Protein AF-A0A4Z2FSC7-F1 (afdb_monomer_lite)

Radius of gyration: 28.94 Å; chains: 1; bounding box: 63×54×80 Å

Structure (mmCIF, N/CA/C/O backbone):
data_AF-A0A4Z2FSC7-F1
#
_entry.id   AF-A0A4Z2FSC7-F1
#
loop_
_atom_site.group_PDB
_atom_site.id
_atom_site.type_symbol
_atom_site.label_atom_id
_atom_site.label_alt_id
_atom_site.label_comp_id
_atom_site.label_asym_id
_atom_site.label_entity_id
_atom_site.label_seq_id
_atom_site.pdbx_PDB_ins_code
_atom_site.Cartn_x
_atom_site.Cartn_y
_atom_site.Cartn_z
_atom_site.occupancy
_atom_site.B_iso_or_equiv
_atom_site.auth_seq_id
_atom_site.auth_comp_id
_atom_site.auth_asym_id
_atom_site.auth_atom_id
_atom_site.pdbx_PDB_model_num
ATOM 1 N N . MET A 1 1 ? 12.973 1.150 1.886 1.00 77.50 1 MET A N 1
ATOM 2 C CA . MET A 1 1 ? 12.580 0.191 0.828 1.00 77.50 1 MET A CA 1
ATOM 3 C C . MET A 1 1 ? 11.652 0.804 -0.205 1.00 77.50 1 MET A C 1
ATOM 5 O O . MET A 1 1 ? 12.027 0.815 -1.367 1.00 77.50 1 MET A O 1
ATOM 9 N N . LEU A 1 2 ? 10.512 1.382 0.189 1.00 79.06 2 LEU A N 1
ATOM 10 C CA . LEU A 1 2 ? 9.518 1.923 -0.751 1.00 79.06 2 LEU A CA 1
ATOM 11 C C . LEU A 1 2 ? 10.087 2.933 -1.771 1.00 79.06 2 LEU A C 1
ATOM 13 O O . LEU A 1 2 ? 9.918 2.741 -2.970 1.00 79.06 2 LEU A O 1
ATOM 17 N N . LEU A 1 3 ? 10.849 3.940 -1.325 1.00 82.44 3 LEU A N 1
ATOM 18 C CA . LEU A 1 3 ? 11.487 4.915 -2.229 1.00 82.44 3 LEU A CA 1
ATOM 19 C C . LEU A 1 3 ? 12.451 4.259 -3.229 1.00 82.44 3 LEU A C 1
ATOM 21 O O . LEU A 1 3 ? 12.438 4.581 -4.415 1.00 82.44 3 LEU A O 1
ATOM 25 N N . LEU A 1 4 ? 13.256 3.302 -2.758 1.00 85.25 4 LEU A N 1
ATOM 26 C CA . LEU A 1 4 ? 14.176 2.545 -3.605 1.00 85.25 4 LEU A CA 1
ATOM 27 C C . LEU A 1 4 ? 13.405 1.698 -4.628 1.00 85.25 4 LEU A C 1
ATOM 29 O O . LEU A 1 4 ? 13.819 1.603 -5.778 1.00 85.25 4 LEU A O 1
ATOM 33 N N . MET A 1 5 ? 12.273 1.107 -4.239 1.00 84.19 5 MET A N 1
ATOM 34 C CA . MET A 1 5 ? 11.412 0.337 -5.138 1.00 84.19 5 MET A CA 1
ATOM 35 C C . MET A 1 5 ? 10.783 1.202 -6.220 1.00 84.19 5 MET A C 1
ATOM 37 O O . MET A 1 5 ? 10.912 0.868 -7.393 1.00 84.19 5 MET A O 1
ATOM 41 N N . VAL A 1 6 ? 10.156 2.319 -5.847 1.00 86.81 6 VAL A N 1
ATOM 42 C CA . VAL A 1 6 ? 9.554 3.255 -6.807 1.00 86.81 6 VAL A CA 1
ATOM 43 C C . VAL A 1 6 ? 10.618 3.779 -7.771 1.00 86.81 6 VAL A C 1
ATOM 45 O O . VAL A 1 6 ? 10.423 3.727 -8.983 1.00 86.81 6 VAL A O 1
ATOM 48 N N . GLY A 1 7 ? 11.785 4.178 -7.252 1.00 89.00 7 GLY A N 1
ATOM 49 C CA . GLY A 1 7 ? 12.918 4.592 -8.078 1.00 89.00 7 GLY A CA 1
ATOM 50 C C . GLY A 1 7 ? 13.344 3.509 -9.073 1.00 89.00 7 GLY A C 1
ATOM 51 O O . GLY A 1 7 ? 13.492 3.788 -10.257 1.00 89.00 7 GLY A O 1
ATOM 52 N N . ASN A 1 8 ? 13.464 2.255 -8.636 1.00 87.50 8 ASN A N 1
ATOM 53 C CA . ASN A 1 8 ? 13.803 1.139 -9.523 1.00 87.50 8 ASN A CA 1
ATOM 54 C C . ASN A 1 8 ? 12.747 0.880 -10.607 1.00 87.50 8 ASN A C 1
ATOM 56 O O . ASN A 1 8 ? 13.111 0.654 -11.758 1.00 87.50 8 ASN A O 1
ATOM 60 N N . LEU A 1 9 ? 11.454 0.939 -10.271 1.00 88.62 9 LEU A N 1
ATOM 61 C CA . LEU A 1 9 ? 10.365 0.726 -11.235 1.00 88.62 9 LEU A CA 1
ATOM 62 C C . LEU A 1 9 ? 10.337 1.801 -12.336 1.00 88.62 9 LEU A C 1
ATOM 64 O O . LEU A 1 9 ? 9.862 1.528 -13.437 1.00 88.62 9 LEU A O 1
ATOM 68 N N . ILE A 1 10 ? 10.871 2.995 -12.063 1.00 91.00 10 ILE A N 1
ATOM 69 C CA . ILE A 1 10 ? 10.997 4.084 -13.041 1.00 91.00 10 ILE A CA 1
ATOM 70 C C . ILE A 1 10 ? 12.310 3.966 -13.830 1.00 91.00 10 ILE A C 1
ATOM 72 O O . ILE A 1 10 ? 12.298 4.028 -15.058 1.00 91.00 10 ILE A O 1
ATOM 76 N N . ILE A 1 11 ? 13.437 3.782 -13.139 1.00 89.75 11 ILE A N 1
ATOM 77 C CA . ILE A 1 11 ? 14.786 3.871 -13.718 1.00 89.75 11 ILE A CA 1
ATOM 78 C C . ILE A 1 11 ? 15.162 2.631 -14.541 1.00 89.75 11 ILE A C 1
ATOM 80 O O . ILE A 1 11 ? 15.804 2.775 -15.580 1.00 89.75 11 ILE A O 1
ATOM 84 N N . ILE A 1 12 ? 14.758 1.424 -14.125 1.00 87.69 12 ILE A N 1
ATOM 85 C CA . ILE A 1 12 ? 15.151 0.175 -14.802 1.00 87.69 12 ILE A CA 1
ATOM 86 C C . ILE A 1 12 ? 14.654 0.126 -16.259 1.00 87.69 12 ILE A C 1
ATOM 88 O O . ILE A 1 12 ? 15.495 -0.078 -17.136 1.00 87.69 12 ILE A O 1
ATOM 92 N N . PRO A 1 13 ? 13.355 0.348 -16.567 1.00 89.31 13 PRO A N 1
ATOM 93 C CA . PRO A 1 13 ? 12.882 0.358 -17.951 1.00 89.31 13 PRO A CA 1
ATOM 94 C C . PRO A 1 13 ? 13.629 1.373 -18.815 1.00 89.31 13 PRO A C 1
ATOM 96 O O . PRO A 1 13 ? 14.105 1.013 -19.884 1.00 89.31 13 PRO A O 1
ATOM 99 N N . VAL A 1 14 ? 13.817 2.599 -18.310 1.00 89.88 14 VAL A N 1
ATOM 100 C CA . VAL A 1 14 ? 14.517 3.679 -19.026 1.00 89.88 14 VAL A CA 1
ATOM 101 C C . VAL A 1 14 ? 15.953 3.300 -19.342 1.00 89.88 14 VAL A C 1
ATOM 103 O O . VAL A 1 14 ? 16.410 3.514 -20.462 1.00 89.88 14 VAL A O 1
ATOM 106 N N . GLY A 1 15 ? 16.676 2.743 -18.371 1.00 85.12 15 GLY A N 1
ATOM 107 C CA . GLY A 1 15 ? 18.062 2.358 -18.594 1.00 85.12 15 GLY A CA 1
ATOM 108 C C . GLY A 1 15 ? 18.193 1.240 -19.619 1.00 85.12 15 GLY A C 1
ATOM 109 O O . GLY A 1 15 ? 19.020 1.345 -20.517 1.00 85.12 15 GLY A O 1
ATOM 110 N N . ILE A 1 16 ? 17.321 0.229 -19.563 1.00 82.88 16 ILE A N 1
ATOM 111 C CA . ILE A 1 16 ? 17.319 -0.871 -20.540 1.00 82.88 16 ILE A CA 1
ATOM 112 C C . ILE A 1 16 ? 17.023 -0.358 -21.960 1.00 82.88 16 ILE A C 1
ATOM 114 O O . ILE A 1 16 ? 17.597 -0.871 -22.929 1.00 82.88 16 ILE A O 1
ATOM 118 N N . THR A 1 17 ? 16.129 0.629 -22.097 1.00 83.44 17 THR A N 1
ATOM 119 C CA . THR A 1 17 ? 15.635 1.110 -23.397 1.00 83.44 17 THR A CA 1
ATOM 120 C C . THR A 1 17 ? 16.392 2.290 -23.980 1.00 83.44 17 THR A C 1
ATOM 122 O O . THR A 1 17 ? 16.364 2.455 -25.189 1.00 83.44 17 THR A O 1
ATOM 125 N N . PHE A 1 18 ? 17.020 3.150 -23.183 1.00 84.00 18 PHE A N 1
ATOM 126 C CA . PHE A 1 18 ? 17.624 4.389 -23.692 1.00 84.00 18 PHE A CA 1
ATOM 127 C C . PHE A 1 18 ? 19.119 4.505 -23.404 1.00 84.00 18 PHE A C 1
ATOM 129 O O . PHE A 1 18 ? 19.802 5.253 -24.105 1.00 84.00 18 PHE A O 1
ATOM 136 N N . PHE A 1 19 ? 19.663 3.781 -22.421 1.00 81.50 19 PHE A N 1
ATOM 137 C CA . PHE A 1 19 ? 21.097 3.842 -22.146 1.00 81.50 19 PHE A CA 1
ATOM 138 C C . PHE A 1 19 ? 21.863 2.878 -23.053 1.00 81.50 19 PHE A C 1
ATOM 140 O O . PHE A 1 19 ? 21.618 1.675 -23.089 1.00 81.50 19 PHE A O 1
ATOM 147 N N . LYS A 1 20 ? 22.790 3.452 -23.829 1.00 67.38 20 LYS A N 1
ATOM 148 C CA . LYS A 1 20 ? 23.643 2.733 -24.783 1.00 67.38 20 LYS A CA 1
ATOM 149 C C . LYS A 1 20 ? 24.760 1.961 -24.074 1.00 67.38 20 LYS A C 1
ATOM 151 O O . LYS A 1 20 ? 25.024 0.820 -24.436 1.00 67.38 20 LYS A O 1
ATOM 156 N N . ASP A 1 21 ? 25.352 2.575 -23.047 1.00 65.50 21 ASP A N 1
ATOM 157 C CA . ASP A 1 21 ? 26.445 2.010 -22.257 1.00 65.50 21 ASP A CA 1
ATOM 158 C C . ASP A 1 21 ? 25.974 1.706 -20.831 1.00 65.50 21 ASP A C 1
ATOM 160 O O . ASP A 1 21 ? 26.088 2.510 -19.901 1.00 65.50 21 ASP A O 1
ATOM 164 N N . GLU A 1 22 ? 25.464 0.493 -20.645 1.00 65.62 22 GLU A N 1
ATOM 165 C CA . GLU A 1 22 ? 25.068 -0.031 -19.331 1.00 65.62 22 GLU A CA 1
ATOM 166 C C . GLU A 1 22 ? 26.286 -0.279 -18.415 1.00 65.62 22 GLU A C 1
ATOM 168 O O . GLU A 1 22 ? 26.148 -0.545 -17.227 1.00 65.62 22 GLU A O 1
ATOM 173 N N . HIS A 1 23 ? 27.510 -0.138 -18.927 1.00 69.88 23 HIS A N 1
ATOM 174 C CA . HIS A 1 23 ? 28.738 -0.293 -18.144 1.00 69.88 23 HIS A CA 1
ATOM 175 C C . HIS A 1 23 ? 29.232 1.004 -17.489 1.00 69.88 23 HIS A C 1
ATOM 177 O O . HIS A 1 23 ? 30.339 1.045 -16.951 1.00 69.88 23 HIS A O 1
ATOM 183 N N . THR A 1 24 ? 28.439 2.077 -17.516 1.00 80.19 24 THR A N 1
ATOM 184 C CA . THR A 1 24 ? 28.818 3.315 -16.827 1.00 80.19 24 THR A CA 1
ATOM 185 C C . THR A 1 24 ? 28.908 3.090 -15.307 1.00 80.19 24 THR A C 1
ATOM 187 O O . THR A 1 24 ? 28.018 2.465 -14.719 1.00 80.19 24 THR A O 1
ATOM 190 N N . PRO A 1 25 ? 29.951 3.607 -14.621 1.00 82.00 25 PRO A N 1
ATOM 191 C CA . PRO A 1 25 ? 30.119 3.396 -13.182 1.00 82.00 25 PRO A CA 1
ATOM 192 C C . PRO A 1 25 ? 28.893 3.784 -12.330 1.00 82.00 25 PRO A C 1
ATOM 194 O O . PRO A 1 25 ? 28.540 3.006 -11.445 1.00 82.00 25 PRO A O 1
ATOM 197 N N . PRO A 1 26 ? 28.180 4.904 -12.592 1.00 85.75 26 PRO A N 1
ATOM 198 C CA . PRO A 1 26 ? 26.976 5.254 -11.834 1.00 85.75 26 PRO A CA 1
ATOM 199 C C . PRO A 1 26 ? 25.840 4.234 -11.980 1.00 85.75 26 PRO A C 1
ATOM 201 O O . PRO A 1 26 ? 25.170 3.921 -10.998 1.00 85.75 26 PRO A O 1
ATOM 204 N N . TRP A 1 27 ? 25.642 3.686 -13.183 1.00 84.31 27 TRP A N 1
ATOM 205 C CA . TRP A 1 27 ? 24.614 2.678 -13.446 1.00 84.31 27 TRP A CA 1
ATOM 206 C C . TRP A 1 27 ? 24.915 1.364 -12.728 1.00 84.31 27 TRP A C 1
ATOM 208 O O . TRP A 1 27 ? 24.028 0.757 -12.124 1.00 84.31 27 TRP A O 1
ATOM 218 N N . ILE A 1 28 ? 26.184 0.949 -12.739 1.00 82.94 28 ILE A N 1
ATOM 219 C CA . ILE A 1 28 ? 26.617 -0.258 -12.035 1.00 82.94 28 ILE A CA 1
ATOM 220 C C . ILE A 1 28 ? 26.432 -0.094 -10.528 1.00 82.94 28 ILE A C 1
ATOM 222 O O . ILE A 1 28 ? 25.842 -0.962 -9.887 1.00 82.94 28 ILE A O 1
ATOM 226 N N . VAL A 1 29 ? 26.891 1.026 -9.962 1.00 87.50 29 VAL A N 1
ATOM 227 C CA . VAL A 1 29 ? 26.736 1.307 -8.529 1.00 87.50 29 VAL A CA 1
ATOM 228 C C . VAL A 1 29 ? 25.259 1.303 -8.140 1.00 87.50 29 VAL A C 1
ATOM 230 O O . VAL A 1 29 ? 24.898 0.661 -7.157 1.00 87.50 29 VAL A O 1
ATOM 233 N N . PHE A 1 30 ? 24.397 1.953 -8.927 1.00 87.94 30 PHE A N 1
ATOM 234 C CA . PHE A 1 30 ? 22.957 1.972 -8.681 1.00 87.94 30 PHE A CA 1
ATOM 235 C C . PHE A 1 30 ? 22.352 0.560 -8.637 1.00 87.94 30 PHE A C 1
ATOM 237 O O . PHE A 1 30 ? 21.679 0.221 -7.661 1.00 87.94 30 PHE A O 1
ATOM 244 N N . ASN A 1 31 ? 22.623 -0.281 -9.643 1.00 86.31 31 ASN A N 1
ATOM 245 C CA . ASN A 1 31 ? 22.078 -1.641 -9.696 1.00 86.31 31 ASN A CA 1
ATOM 246 C C . ASN A 1 31 ? 22.614 -2.525 -8.567 1.00 86.31 31 ASN A C 1
ATOM 248 O O . ASN A 1 31 ? 21.830 -3.198 -7.905 1.00 86.31 31 ASN A O 1
ATOM 252 N N . VAL A 1 32 ? 23.921 -2.484 -8.288 1.00 87.19 32 VAL A N 1
ATOM 253 C CA . VAL A 1 32 ? 24.537 -3.286 -7.218 1.00 87.19 32 VAL A CA 1
ATOM 254 C C . VAL A 1 32 ? 23.987 -2.892 -5.849 1.00 87.19 32 VAL A C 1
ATOM 256 O O . VAL A 1 32 ? 23.627 -3.766 -5.060 1.00 87.19 32 VAL A O 1
ATOM 259 N N . VAL A 1 33 ? 23.880 -1.590 -5.563 1.00 89.50 33 VAL A N 1
ATOM 260 C CA . VAL A 1 33 ? 23.300 -1.100 -4.305 1.00 89.50 33 VAL A CA 1
ATOM 261 C C . VAL A 1 33 ? 21.844 -1.543 -4.196 1.00 89.50 33 VAL A C 1
ATOM 263 O O . VAL A 1 33 ? 21.462 -2.143 -3.192 1.00 89.50 33 VAL A O 1
ATOM 266 N N . SER A 1 34 ? 21.048 -1.306 -5.240 1.00 89.69 34 SER A N 1
ATOM 267 C CA . SER A 1 34 ? 19.648 -1.719 -5.297 1.00 89.69 34 SER A CA 1
ATOM 268 C C . SER A 1 34 ? 19.484 -3.219 -5.028 1.00 89.69 34 SER A C 1
ATOM 270 O O . SER A 1 34 ? 18.758 -3.609 -4.114 1.00 89.69 34 SER A O 1
ATOM 272 N N . ASP A 1 35 ? 20.184 -4.065 -5.782 1.00 88.69 35 ASP A N 1
ATOM 273 C CA . ASP A 1 35 ? 20.066 -5.521 -5.693 1.00 88.69 35 ASP A CA 1
ATOM 274 C C . ASP A 1 35 ? 20.553 -6.051 -4.337 1.00 88.69 35 ASP A C 1
ATOM 276 O O . ASP A 1 35 ? 19.934 -6.955 -3.775 1.00 88.69 35 ASP A O 1
ATOM 280 N N . THR A 1 36 ? 21.577 -5.428 -3.743 1.00 89.44 36 THR A N 1
ATOM 281 C CA . THR A 1 36 ? 22.031 -5.747 -2.379 1.00 89.44 36 THR A CA 1
ATOM 282 C C . THR A 1 36 ? 20.933 -5.483 -1.348 1.00 89.44 36 THR A C 1
ATOM 284 O O . THR A 1 36 ? 20.664 -6.334 -0.499 1.00 89.44 36 THR A O 1
ATOM 287 N N . PHE A 1 37 ? 20.252 -4.337 -1.433 1.00 90.62 37 PHE A N 1
ATOM 288 C CA . PHE A 1 37 ? 19.133 -4.017 -0.545 1.00 90.62 37 PHE A CA 1
ATOM 289 C C . PHE A 1 37 ? 17.958 -4.991 -0.723 1.00 90.62 37 PHE A C 1
ATOM 291 O O . PHE A 1 37 ? 17.372 -5.412 0.273 1.00 90.62 37 PHE A O 1
ATOM 298 N N . PHE A 1 38 ? 17.645 -5.408 -1.954 1.00 88.88 38 PHE A N 1
ATOM 299 C CA . PHE A 1 38 ? 16.588 -6.397 -2.215 1.00 88.88 38 PHE A CA 1
ATOM 300 C C . PHE A 1 38 ? 16.941 -7.814 -1.768 1.00 88.88 38 PHE A C 1
ATOM 302 O O . PHE A 1 38 ? 16.047 -8.583 -1.401 1.00 88.88 38 PHE A O 1
ATOM 309 N N . LEU A 1 39 ? 18.220 -8.182 -1.813 1.00 90.00 39 LEU A N 1
ATOM 310 C CA . LEU A 1 39 ? 18.701 -9.453 -1.286 1.00 90.00 39 LEU A CA 1
ATOM 311 C C . LEU A 1 39 ? 18.679 -9.449 0.246 1.00 90.00 39 LEU A C 1
ATOM 313 O O . LEU A 1 39 ? 18.277 -10.433 0.860 1.00 90.00 39 LEU A O 1
ATOM 317 N N . MET A 1 40 ? 19.043 -8.326 0.869 1.00 90.19 40 MET A N 1
ATOM 318 C CA . MET A 1 40 ? 18.915 -8.151 2.313 1.00 90.19 40 MET A CA 1
ATOM 319 C C . MET A 1 40 ? 17.446 -8.223 2.750 1.00 90.19 40 MET A C 1
ATOM 321 O O . MET A 1 40 ? 17.139 -8.955 3.684 1.00 90.19 40 MET A O 1
ATOM 325 N N . ASP A 1 41 ? 16.536 -7.544 2.047 1.00 88.25 41 ASP A N 1
ATOM 326 C CA . ASP A 1 41 ? 15.089 -7.601 2.304 1.00 88.25 41 ASP A CA 1
ATOM 327 C C . ASP A 1 41 ? 14.537 -9.031 2.191 1.00 88.25 41 ASP A C 1
ATOM 329 O O . ASP A 1 41 ? 13.806 -9.488 3.065 1.00 88.25 41 ASP A O 1
ATOM 333 N N . LEU A 1 42 ? 14.974 -9.793 1.180 1.00 90.31 42 LEU A N 1
ATOM 334 C CA . LEU A 1 42 ? 14.635 -11.214 1.037 1.00 90.31 42 LEU A CA 1
ATOM 335 C C . LEU A 1 42 ? 15.037 -12.026 2.280 1.00 90.31 42 LEU A C 1
ATOM 337 O O . LEU A 1 42 ? 14.267 -12.866 2.741 1.00 90.31 42 LEU A O 1
ATOM 341 N N . VAL A 1 43 ? 16.230 -11.781 2.831 1.00 90.75 43 VAL A N 1
ATOM 342 C CA . VAL A 1 43 ? 16.704 -12.451 4.053 1.00 90.75 43 VAL A CA 1
ATOM 343 C C . VAL A 1 43 ? 15.911 -11.993 5.277 1.00 90.75 43 VAL A C 1
ATOM 345 O O . VAL A 1 43 ? 15.584 -12.817 6.133 1.00 90.75 43 VAL A O 1
ATOM 348 N N . LEU A 1 44 ? 15.579 -10.704 5.360 1.00 88.44 44 LEU A N 1
ATOM 349 C CA . LEU A 1 44 ? 14.768 -10.158 6.446 1.00 88.44 44 LEU A CA 1
ATOM 350 C C . LEU A 1 44 ? 13.348 -10.733 6.435 1.00 88.44 44 LEU A C 1
ATOM 352 O O . LEU A 1 44 ? 12.850 -11.063 7.504 1.00 88.44 44 LEU A O 1
ATOM 356 N N . ASN A 1 45 ? 12.754 -10.997 5.267 1.00 85.62 45 ASN A N 1
ATOM 357 C CA . ASN A 1 45 ? 11.426 -11.618 5.149 1.00 85.62 45 ASN A CA 1
ATOM 358 C C . ASN A 1 45 ? 11.334 -13.017 5.783 1.00 85.62 45 ASN A C 1
ATOM 360 O O . ASN A 1 45 ? 10.261 -13.421 6.215 1.00 85.62 45 ASN A O 1
ATOM 364 N N . PHE A 1 46 ? 12.450 -13.739 5.927 1.00 87.12 46 PHE A N 1
ATOM 365 C CA . PHE A 1 46 ? 12.492 -15.001 6.681 1.00 87.12 46 PHE A CA 1
ATOM 366 C C . PHE A 1 46 ? 12.484 -14.823 8.208 1.00 87.12 46 PHE A C 1
ATOM 368 O O . PHE A 1 46 ? 12.373 -15.809 8.939 1.00 87.12 46 PHE A O 1
ATOM 375 N N . ARG A 1 47 ? 12.671 -13.591 8.689 1.00 84.44 47 ARG A N 1
ATOM 376 C CA . ARG A 1 47 ? 12.660 -13.202 10.106 1.00 84.44 47 ARG A CA 1
ATOM 377 C C . ARG A 1 47 ? 11.497 -12.278 10.458 1.00 84.44 47 ARG A C 1
ATOM 379 O O . ARG A 1 47 ? 11.249 -12.065 11.640 1.00 84.44 47 ARG A O 1
ATOM 386 N N . THR A 1 48 ? 10.804 -11.735 9.464 1.00 82.94 48 THR A N 1
ATOM 387 C CA . THR A 1 48 ? 9.605 -10.929 9.668 1.00 82.94 48 THR A CA 1
ATOM 388 C C . THR A 1 48 ? 8.470 -11.824 10.156 1.00 82.94 48 THR A C 1
ATOM 390 O O . THR A 1 48 ? 8.142 -12.827 9.520 1.00 82.94 48 THR A O 1
ATOM 393 N N . GLY A 1 49 ? 7.894 -11.469 11.307 1.00 78.25 49 GLY A N 1
ATOM 394 C CA . GLY A 1 49 ? 6.762 -12.186 11.881 1.00 78.25 49 GLY A CA 1
ATOM 395 C C . GLY A 1 49 ? 5.586 -12.203 10.913 1.00 78.25 49 GLY A C 1
ATOM 396 O O . GLY A 1 49 ? 5.274 -11.196 10.276 1.00 78.25 49 GLY A O 1
ATOM 397 N N . ILE A 1 50 ? 4.941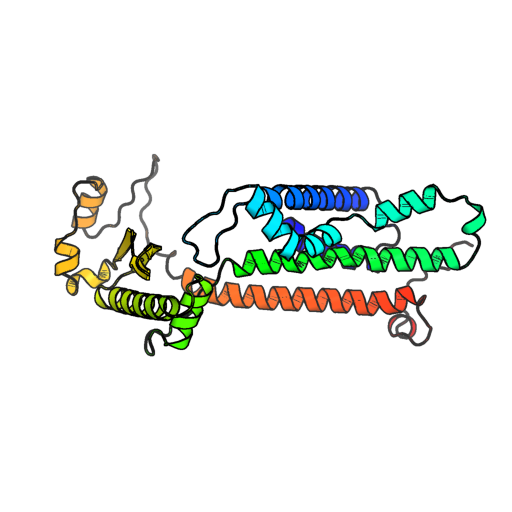 -13.360 10.792 1.00 76.56 50 ILE A N 1
ATOM 398 C CA . ILE A 1 50 ? 3.714 -13.463 10.012 1.00 76.56 50 ILE A CA 1
ATOM 399 C C . ILE A 1 50 ? 2.579 -13.053 10.923 1.00 76.56 50 ILE A C 1
ATOM 401 O O . ILE A 1 50 ? 2.292 -13.737 11.906 1.00 76.56 50 ILE A O 1
ATOM 405 N N . VAL A 1 51 ? 1.907 -11.976 10.548 1.00 68.81 51 VAL A N 1
ATOM 406 C CA . VAL A 1 51 ? 0.593 -11.681 11.095 1.00 68.81 51 VAL A CA 1
ATOM 407 C C . VAL A 1 51 ? -0.365 -12.704 10.488 1.00 68.81 51 VAL A C 1
ATOM 409 O O . VAL A 1 51 ? -0.426 -12.882 9.263 1.00 68.81 51 VAL A O 1
ATOM 412 N N . LYS A 1 52 ? -0.996 -13.509 11.345 1.00 66.25 52 LYS A N 1
ATOM 413 C CA . LYS A 1 52 ? -2.068 -14.415 10.920 1.00 66.25 52 LYS A CA 1
ATOM 414 C C . LYS A 1 52 ? -3.184 -13.563 10.310 1.00 66.25 52 LYS A C 1
ATOM 416 O O . LYS A 1 52 ? -3.289 -12.392 10.651 1.00 66.25 52 LYS A O 1
ATOM 421 N N . GLU A 1 53 ? -3.972 -14.132 9.398 1.00 54.69 53 GLU A N 1
ATOM 422 C CA . GLU A 1 53 ? -5.023 -13.371 8.699 1.00 54.69 53 GLU A CA 1
ATOM 423 C C . GLU A 1 53 ? -5.910 -12.607 9.692 1.00 54.69 53 GLU A C 1
ATOM 425 O O . GLU A 1 53 ? -6.266 -11.478 9.398 1.00 54.69 53 GLU A O 1
ATOM 430 N N . ASP A 1 54 ? -6.122 -13.159 10.892 1.00 45.16 54 ASP A N 1
ATOM 431 C CA . ASP A 1 54 ? -6.971 -12.623 11.964 1.00 45.16 54 ASP A CA 1
ATOM 432 C C . ASP A 1 54 ? -6.389 -11.415 12.737 1.00 45.16 54 ASP A C 1
ATOM 434 O O . ASP A 1 54 ? -7.001 -10.961 13.696 1.00 45.16 54 ASP A O 1
ATOM 438 N N . ASN A 1 55 ? -5.181 -10.926 12.411 1.00 57.16 55 ASN A N 1
ATOM 439 C CA . ASN A 1 55 ? -4.450 -9.862 13.134 1.00 57.16 55 ASN A CA 1
ATOM 440 C C . ASN A 1 55 ? -4.261 -10.059 14.661 1.00 57.16 55 ASN A C 1
ATOM 442 O O . ASN A 1 55 ? -3.665 -9.211 15.322 1.00 57.16 55 ASN A O 1
ATOM 446 N N . THR A 1 56 ? -4.689 -11.190 15.224 1.00 46.19 56 THR A N 1
ATOM 447 C CA . THR A 1 56 ? -4.682 -11.486 16.665 1.00 46.19 56 THR A CA 1
ATOM 448 C C . THR A 1 56 ? -3.369 -12.075 17.169 1.00 46.19 56 THR A C 1
ATOM 450 O O . THR A 1 56 ? -3.027 -11.910 18.338 1.00 46.19 56 THR A O 1
ATOM 453 N N . GLU A 1 57 ? -2.604 -12.745 16.303 1.00 54.31 57 GLU A N 1
ATOM 454 C CA . GLU A 1 57 ? -1.363 -13.428 16.676 1.00 54.31 57 GLU A CA 1
ATOM 455 C C . GLU A 1 57 ? -0.241 -13.153 15.669 1.00 54.31 57 GLU A C 1
ATOM 457 O O . GLU A 1 57 ? -0.356 -13.429 14.469 1.00 54.31 57 GLU A O 1
ATOM 462 N N . ILE A 1 58 ? 0.893 -12.663 16.178 1.00 74.94 58 ILE A N 1
ATOM 463 C CA . ILE A 1 58 ? 2.140 -12.575 15.416 1.00 74.94 58 ILE A CA 1
ATOM 464 C C . ILE A 1 58 ? 2.896 -13.885 15.618 1.00 74.94 58 ILE A C 1
ATOM 466 O O . ILE A 1 58 ? 3.470 -14.144 16.678 1.00 74.94 58 ILE A O 1
ATOM 470 N N . ILE A 1 59 ? 2.923 -14.721 14.581 1.00 77.56 59 ILE A N 1
ATOM 471 C CA . ILE A 1 59 ? 3.689 -15.965 14.603 1.00 77.56 59 ILE A CA 1
ATOM 472 C C . ILE A 1 59 ? 5.164 -15.605 14.412 1.00 77.56 59 ILE A C 1
ATOM 474 O O . ILE A 1 59 ? 5.605 -15.288 13.305 1.00 77.56 59 ILE A O 1
ATOM 478 N N . LEU A 1 60 ? 5.922 -15.661 15.509 1.00 83.31 60 LEU A N 1
ATOM 479 C CA . LEU A 1 60 ? 7.371 -15.428 15.542 1.00 83.31 60 LEU A CA 1
ATOM 480 C C . LEU A 1 60 ? 8.195 -16.718 15.387 1.00 83.31 60 LEU A C 1
ATOM 482 O O . LEU A 1 60 ? 9.424 -16.664 15.403 1.00 83.31 60 LEU A O 1
ATOM 486 N N . ASP A 1 61 ? 7.543 -17.877 15.233 1.00 85.62 61 ASP A N 1
ATOM 487 C CA . ASP A 1 61 ? 8.222 -19.164 15.059 1.00 85.62 61 ASP A CA 1
ATOM 488 C C . ASP A 1 61 ? 8.990 -19.219 13.718 1.00 85.62 61 ASP A C 1
ATOM 490 O O . ASP A 1 61 ? 8.370 -19.238 12.645 1.00 85.62 61 ASP A O 1
ATOM 494 N N . PRO A 1 62 ? 10.337 -19.318 13.740 1.00 85.31 62 PRO A N 1
ATOM 495 C CA . PRO A 1 62 ? 11.151 -19.317 12.529 1.00 85.31 62 PRO A CA 1
ATOM 496 C C . PRO A 1 62 ? 10.844 -20.459 11.555 1.00 85.31 62 PRO A C 1
ATOM 498 O O . PRO A 1 62 ? 11.086 -20.310 10.355 1.00 85.31 62 PRO A O 1
ATOM 501 N N . GLN A 1 63 ? 10.365 -21.615 12.029 1.00 87.19 63 GLN A N 1
ATOM 502 C CA . GLN A 1 63 ? 10.054 -22.742 11.141 1.00 87.19 63 GLN A CA 1
ATOM 503 C C . GLN A 1 63 ? 8.773 -22.487 10.348 1.00 87.19 63 GLN A C 1
ATOM 505 O O . GLN A 1 63 ? 8.757 -22.653 9.124 1.00 87.19 63 GLN A O 1
ATOM 510 N N . GLN A 1 64 ? 7.729 -22.011 11.023 1.00 84.12 64 GLN A N 1
ATOM 511 C CA . GLN A 1 64 ? 6.471 -21.635 10.382 1.00 84.12 64 GLN A CA 1
ATOM 512 C C . GLN A 1 64 ? 6.651 -20.452 9.426 1.00 84.12 64 GLN A C 1
ATOM 514 O O . GLN A 1 64 ? 6.125 -20.499 8.309 1.00 84.12 64 GLN A O 1
ATOM 519 N N . ILE A 1 65 ? 7.466 -19.455 9.803 1.00 87.12 65 ILE A N 1
ATOM 520 C CA . ILE A 1 65 ? 7.802 -18.321 8.929 1.00 87.12 65 ILE A CA 1
ATOM 521 C C . ILE A 1 65 ? 8.428 -18.795 7.624 1.00 87.12 65 ILE A C 1
ATOM 523 O O . ILE A 1 65 ? 7.944 -18.464 6.538 1.00 87.12 65 ILE A O 1
ATOM 527 N N . LYS A 1 66 ? 9.453 -19.646 7.717 1.00 89.12 66 LYS A N 1
ATOM 528 C CA . LYS A 1 66 ? 10.125 -20.206 6.542 1.00 89.12 66 LYS A CA 1
ATOM 529 C C . LYS A 1 66 ? 9.163 -20.965 5.637 1.00 89.12 66 LYS A C 1
ATOM 531 O O . LYS A 1 66 ? 9.153 -20.714 4.436 1.00 89.12 66 LYS A O 1
ATOM 536 N N . ILE A 1 67 ? 8.357 -21.874 6.183 1.00 87.62 67 ILE A N 1
ATOM 537 C CA . ILE A 1 67 ? 7.470 -22.724 5.376 1.00 87.62 67 ILE A CA 1
ATOM 538 C C . ILE A 1 67 ? 6.396 -21.888 4.672 1.00 87.62 67 ILE A C 1
ATOM 540 O O . ILE A 1 67 ? 6.189 -22.053 3.467 1.00 87.62 67 ILE A O 1
ATOM 544 N N . LYS A 1 68 ? 5.732 -20.966 5.385 1.00 86.31 68 LYS A N 1
ATOM 545 C CA . LYS A 1 68 ? 4.689 -20.121 4.784 1.00 86.31 68 LYS A CA 1
ATOM 546 C C . LYS A 1 68 ? 5.280 -19.190 3.726 1.00 86.31 68 LYS A C 1
ATOM 548 O O . LYS A 1 68 ? 4.696 -19.054 2.649 1.00 86.31 68 LYS A O 1
ATOM 553 N N . TYR A 1 69 ? 6.443 -18.590 3.989 1.00 88.25 69 TYR A N 1
ATOM 554 C CA . TYR A 1 69 ? 7.096 -17.700 3.030 1.00 88.25 69 TYR A CA 1
ATOM 555 C C . TYR A 1 69 ? 7.554 -18.444 1.768 1.00 88.25 69 TYR A C 1
ATOM 557 O O . TYR A 1 69 ? 7.250 -18.005 0.657 1.00 88.25 69 TYR A O 1
ATOM 565 N N . LEU A 1 70 ? 8.184 -19.617 1.925 1.00 90.62 70 LEU A N 1
ATOM 566 C CA . LEU A 1 70 ? 8.615 -20.469 0.807 1.00 90.62 70 LEU A CA 1
ATOM 567 C C . LEU A 1 70 ? 7.452 -20.902 -0.093 1.00 90.62 70 LEU A C 1
ATOM 569 O O . LEU A 1 70 ? 7.627 -21.007 -1.304 1.00 90.62 70 LEU A O 1
ATOM 573 N N . ARG A 1 71 ? 6.267 -21.142 0.484 1.00 88.06 71 ARG A N 1
ATOM 574 C CA . ARG A 1 71 ? 5.076 -21.581 -0.259 1.00 88.06 71 ARG A CA 1
ATOM 575 C C . ARG A 1 71 ? 4.316 -20.441 -0.946 1.00 88.06 71 ARG A C 1
ATOM 577 O O . ARG A 1 71 ? 3.548 -20.714 -1.862 1.00 88.06 71 ARG A O 1
ATOM 584 N N . SER A 1 72 ? 4.491 -19.199 -0.499 1.00 84.94 72 SER A N 1
ATOM 585 C CA . SER A 1 72 ? 3.720 -18.045 -0.975 1.00 84.94 72 SER A CA 1
ATOM 586 C C . SER A 1 72 ? 4.527 -17.170 -1.935 1.00 84.94 72 SER A C 1
ATOM 588 O O . SER A 1 72 ? 4.461 -17.341 -3.148 1.00 84.94 72 SER A O 1
ATOM 590 N N . TRP A 1 73 ? 5.302 -16.233 -1.395 1.00 84.19 73 TRP A N 1
ATOM 591 C CA . TRP A 1 73 ? 5.887 -15.126 -2.154 1.00 84.19 73 TRP A CA 1
ATOM 592 C C . TRP A 1 73 ? 7.370 -15.296 -2.467 1.00 84.19 73 TRP A C 1
ATOM 594 O O . TRP A 1 73 ? 7.893 -14.568 -3.312 1.00 84.19 73 TRP A O 1
ATOM 604 N N . PHE A 1 74 ? 8.037 -16.272 -1.845 1.00 90.56 74 PHE A N 1
ATOM 605 C CA . PHE A 1 74 ? 9.475 -16.481 -2.000 1.00 90.56 74 PHE A CA 1
ATOM 606 C C . PHE A 1 74 ? 9.923 -16.579 -3.459 1.00 90.56 74 PHE A C 1
ATOM 608 O O . PHE A 1 74 ? 10.925 -15.975 -3.814 1.00 90.56 74 PHE A O 1
ATOM 615 N N . VAL A 1 75 ? 9.201 -17.306 -4.319 1.00 88.31 75 VAL A N 1
ATOM 616 C CA . VAL A 1 75 ? 9.618 -17.504 -5.721 1.00 88.31 75 VAL A CA 1
ATOM 617 C C . VAL A 1 75 ? 9.652 -16.179 -6.482 1.00 88.31 75 VAL A C 1
ATOM 619 O O . VAL A 1 75 ? 10.639 -15.877 -7.152 1.00 88.31 75 VAL A O 1
ATOM 622 N N . VAL A 1 76 ? 8.600 -15.368 -6.347 1.00 86.75 76 VAL A N 1
ATOM 623 C CA . VAL A 1 76 ? 8.513 -14.048 -6.990 1.00 86.75 76 VAL A CA 1
ATOM 624 C C . VAL A 1 76 ? 9.595 -13.127 -6.435 1.00 86.75 76 VAL A C 1
ATOM 626 O O . VAL A 1 76 ? 10.318 -12.482 -7.194 1.00 86.75 76 VAL A O 1
ATOM 629 N N . ASP A 1 77 ? 9.752 -13.119 -5.113 1.00 87.81 77 ASP A N 1
ATOM 630 C CA . ASP A 1 77 ? 10.728 -12.289 -4.426 1.00 87.81 77 ASP A CA 1
ATOM 631 C C . ASP A 1 77 ? 12.164 -12.664 -4.822 1.00 87.81 77 ASP A C 1
ATOM 633 O O . ASP A 1 77 ? 12.944 -11.784 -5.182 1.00 87.81 77 ASP A O 1
ATOM 637 N N . PHE A 1 78 ? 12.489 -13.953 -4.856 1.00 89.88 78 PHE A N 1
ATOM 638 C CA . PHE A 1 78 ? 13.787 -14.475 -5.266 1.00 89.88 78 PHE A CA 1
ATOM 639 C C . PHE A 1 78 ? 14.115 -14.101 -6.712 1.00 89.88 78 PHE A C 1
ATOM 641 O O . PHE A 1 78 ? 15.146 -13.478 -6.950 1.00 89.88 78 PHE A O 1
ATOM 648 N N . ILE A 1 79 ? 13.220 -14.389 -7.666 1.00 87.75 79 ILE A N 1
ATOM 649 C CA . ILE A 1 79 ? 13.426 -14.054 -9.086 1.00 87.75 79 ILE A CA 1
ATOM 650 C C . ILE A 1 79 ? 13.644 -12.545 -9.262 1.00 87.75 79 ILE A C 1
ATOM 652 O O . ILE A 1 79 ? 14.526 -12.128 -10.008 1.00 87.75 79 ILE A O 1
ATOM 656 N N . SER A 1 80 ? 12.887 -11.723 -8.533 1.00 86.62 80 SER A N 1
ATOM 657 C CA . SER A 1 80 ? 12.984 -10.261 -8.605 1.00 86.62 80 SER A CA 1
ATOM 658 C C . SER A 1 80 ? 14.265 -9.675 -7.980 1.00 86.62 80 SER A C 1
ATOM 660 O O . SER A 1 80 ? 14.649 -8.541 -8.295 1.00 86.62 80 SER A O 1
ATOM 662 N N . SER A 1 81 ? 14.915 -10.425 -7.084 1.00 87.19 81 SER A N 1
ATOM 663 C CA . SER A 1 81 ? 16.138 -10.023 -6.378 1.00 87.19 81 SER A CA 1
ATOM 664 C C . SER A 1 81 ? 17.417 -10.491 -7.084 1.00 87.19 81 SER A C 1
ATOM 666 O O . SER A 1 81 ? 18.495 -10.026 -6.723 1.00 87.19 81 SER A O 1
ATOM 668 N N . ILE A 1 82 ? 17.336 -11.398 -8.066 1.00 85.00 82 ILE A N 1
ATOM 669 C CA . ILE A 1 82 ? 18.525 -11.934 -8.742 1.00 85.00 82 ILE A CA 1
ATOM 670 C C . ILE A 1 82 ? 19.049 -10.948 -9.806 1.00 85.00 82 ILE A C 1
ATOM 672 O O . ILE A 1 82 ? 18.297 -10.561 -10.704 1.00 85.00 82 ILE A O 1
ATOM 676 N N . PRO A 1 83 ? 20.352 -10.606 -9.783 1.00 82.88 83 PRO A N 1
ATOM 677 C CA . PRO A 1 83 ? 21.010 -9.834 -10.836 1.00 82.88 83 PRO A CA 1
ATOM 678 C C . PRO A 1 83 ? 21.339 -10.711 -12.059 1.00 82.88 83 PRO A C 1
ATOM 680 O O . PRO A 1 83 ? 22.485 -11.118 -12.270 1.00 82.88 83 PRO A O 1
ATOM 683 N N . VAL A 1 84 ? 20.318 -11.076 -12.844 1.00 77.44 84 VAL A N 1
ATOM 684 C CA . VAL A 1 84 ? 20.455 -12.031 -13.967 1.00 77.44 84 VAL A CA 1
ATOM 685 C C . VAL A 1 84 ? 21.389 -11.510 -15.068 1.00 77.44 84 VAL A C 1
ATOM 687 O O . VAL A 1 84 ? 22.141 -12.284 -15.655 1.00 77.44 84 VAL A O 1
ATOM 690 N N . ASP A 1 85 ? 21.382 -10.202 -15.306 1.00 74.38 85 ASP A N 1
ATOM 691 C CA . ASP A 1 85 ? 22.269 -9.479 -16.223 1.00 74.38 85 ASP A CA 1
ATOM 692 C C . ASP A 1 85 ? 23.755 -9.652 -15.866 1.00 74.38 85 ASP A C 1
ATOM 694 O O . ASP A 1 85 ? 24.550 -10.047 -16.718 1.00 74.38 85 ASP A O 1
ATOM 698 N N . TYR A 1 86 ? 24.130 -9.441 -14.602 1.00 76.75 86 TYR A N 1
ATOM 699 C CA . TYR A 1 86 ? 25.515 -9.602 -14.147 1.00 76.75 86 TYR A CA 1
ATOM 700 C C . TYR A 1 86 ? 25.968 -11.059 -14.152 1.00 76.75 86 TYR A C 1
ATOM 702 O O . TYR A 1 86 ? 27.104 -11.348 -14.523 1.00 76.75 86 TYR A O 1
ATOM 710 N N . ILE A 1 87 ? 25.092 -11.989 -13.760 1.00 77.44 87 ILE A N 1
ATOM 711 C CA . ILE A 1 87 ? 25.398 -13.424 -13.822 1.00 77.44 87 ILE A CA 1
ATOM 712 C C . ILE A 1 87 ? 25.664 -13.824 -15.270 1.00 77.44 87 ILE A C 1
ATOM 714 O O . ILE A 1 87 ? 26.651 -14.507 -15.544 1.00 77.44 87 ILE A O 1
ATOM 718 N N . PHE A 1 88 ? 24.815 -13.369 -16.192 1.00 70.94 88 PHE A N 1
ATOM 719 C CA . PHE A 1 88 ? 24.986 -13.653 -17.604 1.00 70.94 88 PHE A CA 1
ATOM 720 C C . PHE A 1 88 ? 26.289 -13.052 -18.138 1.00 70.94 88 PHE A C 1
ATOM 722 O O . PHE A 1 88 ? 27.055 -13.777 -18.762 1.00 70.94 88 PHE A O 1
ATOM 729 N N . LEU A 1 89 ? 26.598 -11.792 -17.809 1.00 70.25 89 LEU A N 1
ATOM 730 C CA . LEU A 1 89 ? 27.853 -11.139 -18.191 1.00 70.25 89 LEU A CA 1
ATOM 731 C C . LEU A 1 89 ? 29.082 -11.911 -17.687 1.00 70.25 89 LEU A C 1
ATOM 733 O O . LEU A 1 89 ? 30.041 -12.110 -18.428 1.00 70.25 89 LEU A O 1
ATOM 737 N N . ILE A 1 90 ? 29.064 -12.387 -16.439 1.00 73.12 90 ILE A N 1
ATOM 738 C CA . ILE A 1 90 ? 30.168 -13.171 -15.863 1.00 73.12 90 ILE A CA 1
ATOM 739 C C . ILE A 1 90 ? 30.311 -14.520 -16.577 1.00 73.12 90 ILE A C 1
ATOM 741 O O . ILE A 1 90 ? 31.431 -14.957 -16.840 1.00 73.12 90 ILE A O 1
ATOM 745 N N . VAL A 1 91 ? 29.197 -15.191 -16.883 1.00 71.50 91 VAL A N 1
ATOM 746 C CA . VAL A 1 91 ? 29.194 -16.463 -17.624 1.00 71.50 91 VAL A CA 1
ATOM 747 C C . VAL A 1 91 ? 29.710 -16.256 -19.047 1.00 71.50 91 VAL A C 1
ATOM 749 O O . VAL A 1 91 ? 30.569 -17.010 -19.494 1.00 71.50 91 VAL A O 1
ATOM 752 N N . GLU A 1 92 ? 29.258 -15.203 -19.723 1.00 66.19 92 GLU A N 1
ATOM 753 C CA . GLU A 1 92 ? 29.733 -14.764 -21.035 1.00 66.19 92 GLU A CA 1
ATOM 754 C C . GLU A 1 92 ? 31.237 -14.476 -21.027 1.00 66.19 92 GLU A C 1
ATOM 756 O O . GLU A 1 92 ? 31.946 -14.969 -21.896 1.00 66.19 92 GLU A O 1
ATOM 761 N N . THR A 1 93 ? 31.748 -13.807 -19.991 1.00 67.31 93 THR A N 1
ATOM 762 C CA . THR A 1 93 ? 33.185 -13.513 -19.839 1.00 67.31 93 THR A CA 1
ATOM 763 C C . THR A 1 93 ? 34.032 -14.778 -19.605 1.00 67.31 93 THR A C 1
ATOM 765 O O . THR A 1 93 ? 35.238 -14.759 -19.839 1.00 67.31 93 THR A O 1
ATOM 768 N N . ARG A 1 94 ? 33.437 -15.894 -19.147 1.00 66.50 94 ARG A N 1
ATOM 769 C CA . ARG A 1 94 ? 34.144 -17.176 -18.957 1.00 66.50 94 ARG A CA 1
ATOM 770 C C . ARG A 1 94 ? 34.079 -18.116 -20.161 1.00 66.50 94 ARG A C 1
ATOM 772 O O . ARG A 1 94 ? 34.845 -19.077 -20.191 1.00 66.50 94 ARG A O 1
ATOM 779 N N . ILE A 1 95 ? 33.159 -17.901 -21.100 1.00 60.62 95 ILE A N 1
ATOM 780 C CA . ILE A 1 95 ? 33.020 -18.737 -22.297 1.00 60.62 95 ILE A CA 1
ATOM 781 C C . ILE A 1 95 ? 33.889 -18.131 -23.403 1.00 60.62 95 ILE A C 1
ATOM 783 O O . ILE A 1 95 ? 33.749 -16.961 -23.739 1.00 60.62 95 ILE A O 1
ATOM 787 N N . ASP A 1 96 ? 34.798 -18.940 -23.947 1.00 53.94 96 ASP A N 1
ATOM 788 C CA . ASP A 1 96 ? 35.850 -18.530 -24.881 1.00 53.94 96 ASP A CA 1
ATOM 789 C C . ASP A 1 96 ? 35.380 -17.671 -26.073 1.00 53.94 96 ASP A C 1
ATOM 791 O O . ASP A 1 96 ? 34.302 -17.853 -26.651 1.00 53.94 96 ASP A O 1
ATOM 795 N N . SER A 1 97 ? 36.274 -16.768 -26.482 1.00 55.59 97 SER A N 1
ATOM 796 C CA . SER A 1 97 ? 36.100 -15.740 -27.522 1.00 55.59 97 SER A CA 1
ATOM 797 C C . SER A 1 97 ? 35.689 -16.242 -28.921 1.00 55.59 97 SER A C 1
ATOM 799 O O . SER A 1 97 ? 35.189 -15.458 -29.734 1.00 55.59 97 SER A O 1
ATOM 801 N N . ASP A 1 98 ? 35.820 -17.541 -29.204 1.00 54.66 98 ASP A N 1
ATOM 802 C CA . ASP A 1 98 ? 35.517 -18.125 -30.516 1.00 54.66 98 ASP A CA 1
ATOM 803 C C . ASP A 1 98 ? 34.013 -18.291 -30.802 1.00 54.66 98 ASP A C 1
ATOM 805 O O . ASP A 1 98 ? 33.607 -18.369 -31.963 1.00 54.66 98 ASP A O 1
ATOM 809 N N . PHE A 1 99 ? 33.148 -18.270 -29.780 1.00 52.31 99 PHE A N 1
ATOM 810 C CA . PHE A 1 99 ? 31.696 -18.391 -29.983 1.00 52.31 99 PHE A CA 1
ATOM 811 C C . PHE A 1 99 ? 31.016 -17.064 -30.380 1.00 52.31 99 PHE A C 1
ATOM 813 O O . PHE A 1 99 ? 29.932 -17.065 -30.971 1.00 52.31 99 PHE A O 1
ATOM 820 N N . TYR A 1 100 ? 31.656 -15.921 -30.104 1.00 52.50 100 TYR A N 1
ATOM 821 C CA . TYR A 1 100 ? 31.037 -14.589 -30.181 1.00 52.50 100 TYR A CA 1
ATOM 822 C C . TYR A 1 100 ? 31.097 -13.905 -31.556 1.00 52.50 100 TYR A C 1
ATOM 824 O O . TYR A 1 100 ? 30.451 -12.881 -31.762 1.00 52.50 100 TYR A O 1
ATOM 832 N N . LYS A 1 101 ? 31.783 -14.483 -32.550 1.00 52.78 101 LYS A N 1
ATOM 833 C CA . LYS A 1 101 ? 31.948 -13.875 -33.890 1.00 52.78 101 LYS A CA 1
ATOM 834 C C . LYS A 1 101 ? 30.726 -13.947 -34.822 1.00 52.78 101 LYS A C 1
ATOM 836 O O . LYS A 1 101 ? 30.842 -13.656 -36.008 1.00 52.78 101 LYS A O 1
ATOM 841 N N . THR A 1 102 ? 29.541 -14.311 -34.337 1.00 51.72 102 THR A N 1
ATOM 842 C CA . THR A 1 102 ? 28.330 -14.391 -35.175 1.00 51.72 102 THR A CA 1
ATOM 843 C C . THR A 1 102 ? 27.137 -13.691 -34.529 1.00 51.72 102 THR A C 1
ATOM 845 O O . THR A 1 102 ? 27.113 -13.478 -33.319 1.00 51.72 102 THR A O 1
ATOM 848 N N . ALA A 1 103 ? 26.104 -13.383 -35.329 1.00 53.78 103 ALA A N 1
ATOM 849 C CA . ALA A 1 103 ? 24.805 -12.773 -34.972 1.00 53.78 103 ALA A CA 1
ATOM 850 C C . ALA A 1 103 ? 24.019 -13.442 -33.806 1.00 53.78 103 ALA A C 1
ATOM 852 O O . ALA A 1 103 ? 22.842 -13.162 -33.566 1.00 53.78 103 ALA A O 1
ATOM 853 N N . ARG A 1 104 ? 24.639 -14.386 -33.099 1.00 58.38 104 ARG A N 1
ATOM 854 C CA . ARG A 1 104 ? 24.196 -15.002 -31.853 1.00 58.38 104 ARG A CA 1
ATOM 855 C C . ARG A 1 104 ? 24.497 -14.104 -30.637 1.00 58.38 104 ARG A C 1
ATOM 857 O O . ARG A 1 104 ? 23.655 -14.052 -29.750 1.00 58.38 104 ARG A O 1
ATOM 864 N N . ALA A 1 105 ? 25.589 -13.329 -30.646 1.00 59.19 105 ALA A N 1
ATOM 865 C CA . ALA A 1 105 ? 25.955 -12.391 -29.570 1.00 59.19 105 ALA A CA 1
ATOM 866 C C . ALA A 1 105 ? 24.912 -11.272 -29.368 1.00 59.19 105 ALA A C 1
ATOM 868 O O . ALA A 1 105 ? 24.408 -11.065 -28.270 1.00 59.19 105 ALA A O 1
ATOM 869 N N . LEU A 1 106 ? 24.477 -10.627 -30.457 1.00 60.94 106 LEU A N 1
ATOM 870 C CA . LEU A 1 106 ? 23.407 -9.617 -30.429 1.00 60.94 106 LEU A CA 1
ATOM 871 C C . LEU A 1 106 ? 22.070 -10.178 -29.918 1.00 60.94 106 LEU A C 1
ATOM 873 O O . LEU A 1 106 ? 21.360 -9.501 -29.180 1.00 60.94 106 LEU A O 1
ATOM 877 N N . ARG A 1 107 ? 21.727 -11.426 -30.266 1.00 62.78 107 ARG A N 1
ATOM 878 C CA . ARG A 1 107 ? 20.521 -12.098 -29.744 1.00 62.78 107 ARG A CA 1
ATOM 879 C C . ARG A 1 107 ? 20.614 -12.379 -28.248 1.00 62.78 107 ARG A C 1
ATOM 881 O O . ARG A 1 107 ? 19.613 -12.268 -27.550 1.00 62.78 107 ARG A O 1
ATOM 888 N N . ILE A 1 108 ? 21.803 -12.723 -27.771 1.00 68.00 108 ILE A N 1
ATOM 889 C CA . ILE A 1 108 ? 22.083 -12.973 -26.362 1.00 68.00 108 ILE A CA 1
ATOM 890 C C . ILE A 1 108 ? 21.956 -11.679 -25.537 1.00 68.00 108 ILE A C 1
ATOM 892 O O . ILE A 1 108 ? 21.218 -11.673 -24.557 1.00 68.00 108 ILE A O 1
ATOM 896 N N . VAL A 1 109 ? 22.548 -10.567 -25.988 1.00 66.25 109 VAL A N 1
ATOM 897 C CA . VAL A 1 109 ? 22.419 -9.247 -25.333 1.00 66.25 109 VAL A CA 1
ATOM 898 C C . VAL A 1 109 ? 20.960 -8.766 -25.295 1.00 66.25 109 VAL A C 1
ATOM 900 O O . VAL A 1 109 ? 20.507 -8.150 -24.335 1.00 66.25 109 VAL A O 1
ATOM 903 N N . ARG A 1 110 ? 20.162 -9.080 -26.319 1.00 70.81 110 ARG A N 1
ATOM 904 C CA . ARG A 1 110 ? 18.713 -8.805 -26.302 1.00 70.81 110 ARG A CA 1
ATOM 905 C C . ARG A 1 110 ? 17.977 -9.650 -25.268 1.00 70.81 110 ARG A C 1
ATOM 907 O O . ARG A 1 110 ? 17.051 -9.170 -24.623 1.00 70.81 110 ARG A O 1
ATOM 914 N N . PHE A 1 111 ? 18.384 -10.904 -25.108 1.00 73.88 111 PHE A N 1
ATOM 915 C CA . PHE A 1 111 ? 17.778 -11.813 -24.147 1.00 73.88 111 PHE A CA 1
ATOM 916 C C . PHE A 1 111 ? 18.099 -11.412 -22.701 1.00 73.88 111 PHE A C 1
ATOM 918 O O . PHE A 1 111 ? 17.212 -11.460 -21.852 1.00 73.88 111 PHE A O 1
ATOM 925 N N . THR A 1 112 ? 19.314 -10.929 -22.419 1.00 73.69 112 THR A N 1
ATOM 926 C CA . THR A 1 112 ? 19.670 -10.405 -21.088 1.00 73.69 112 THR A CA 1
ATOM 927 C C . THR A 1 112 ? 18.857 -9.166 -20.715 1.00 73.69 112 THR A C 1
ATOM 929 O O . THR A 1 112 ? 18.408 -9.072 -19.574 1.00 73.69 112 THR A O 1
ATOM 932 N N . LYS A 1 113 ? 18.561 -8.280 -21.680 1.00 73.88 113 LYS A N 1
ATOM 933 C CA . LYS A 1 113 ? 17.642 -7.140 -21.490 1.00 73.88 113 LYS A CA 1
ATOM 934 C C . LYS A 1 113 ? 16.210 -7.562 -21.153 1.00 73.88 113 LYS A C 1
ATOM 936 O O . LYS A 1 113 ? 15.540 -6.902 -20.369 1.00 73.88 113 LYS A O 1
ATOM 941 N N . ILE A 1 114 ? 15.726 -8.665 -21.721 1.00 79.19 114 ILE A N 1
ATOM 942 C CA . ILE A 1 114 ? 14.400 -9.206 -21.379 1.00 79.19 114 ILE A CA 1
ATOM 943 C C . ILE A 1 114 ? 14.421 -9.807 -19.968 1.00 79.19 114 ILE A C 1
ATOM 945 O O . ILE A 1 114 ? 13.484 -9.615 -19.198 1.00 79.19 114 ILE A O 1
ATOM 949 N N . LEU A 1 115 ? 15.499 -10.503 -19.600 1.00 79.00 115 LEU A N 1
ATOM 950 C CA . LEU A 1 115 ? 15.644 -11.090 -18.268 1.00 79.00 115 LEU A CA 1
ATOM 951 C C . LEU A 1 115 ? 15.774 -10.031 -17.165 1.00 79.00 115 LEU A C 1
ATOM 953 O O . LEU A 1 115 ? 15.257 -10.240 -16.070 1.00 79.00 115 LEU A O 1
ATOM 957 N N . SER A 1 116 ? 16.399 -8.881 -17.431 1.00 78.00 116 SER A N 1
ATOM 958 C CA . SER A 1 116 ? 16.490 -7.795 -16.446 1.00 78.00 116 SER A CA 1
ATOM 959 C C . SER A 1 116 ? 15.133 -7.139 -16.146 1.00 78.00 116 SER A C 1
ATOM 961 O O . SER A 1 116 ? 14.941 -6.627 -15.041 1.00 78.00 116 SER A O 1
ATOM 963 N N . LEU A 1 117 ? 14.142 -7.250 -17.044 1.00 82.31 117 LEU A N 1
ATOM 964 C CA . LEU A 1 117 ? 12.757 -6.832 -16.776 1.00 82.31 117 LEU A CA 1
ATOM 965 C C . LEU A 1 11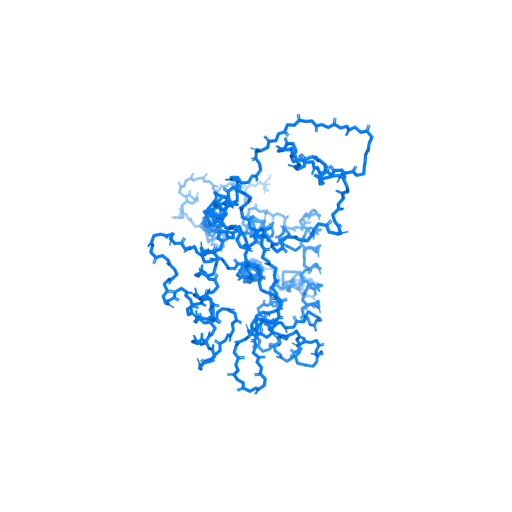7 ? 12.052 -7.701 -15.725 1.00 82.31 117 LEU A C 1
ATOM 967 O O . LEU A 1 117 ? 11.060 -7.255 -15.151 1.00 82.31 117 LEU A O 1
ATOM 971 N N . LEU A 1 118 ? 12.574 -8.888 -15.383 1.00 84.44 118 LEU A N 1
ATOM 972 C CA . LEU A 1 118 ? 12.062 -9.677 -14.251 1.00 84.44 118 LEU A CA 1
ATOM 973 C C . LEU A 1 118 ? 12.151 -8.903 -12.924 1.00 84.44 118 LEU A C 1
ATOM 975 O O . LEU A 1 118 ? 11.372 -9.161 -12.006 1.00 84.44 118 LEU A O 1
ATOM 979 N N . ARG A 1 119 ? 13.026 -7.888 -12.833 1.00 83.44 119 ARG A N 1
ATOM 980 C CA . ARG A 1 119 ? 13.076 -6.950 -11.701 1.00 83.44 119 ARG A CA 1
ATOM 981 C C . ARG A 1 119 ? 11.773 -6.155 -11.526 1.00 83.44 119 ARG A C 1
ATOM 983 O O . ARG A 1 119 ? 11.499 -5.704 -10.419 1.00 83.44 119 ARG A O 1
ATOM 990 N N . LEU A 1 120 ? 10.923 -6.017 -12.550 1.00 83.25 120 LEU A N 1
ATOM 991 C CA . LEU A 1 120 ? 9.614 -5.356 -12.421 1.00 83.25 120 LEU A CA 1
ATOM 992 C C . LEU A 1 120 ? 8.616 -6.158 -11.577 1.00 83.25 120 LEU A C 1
ATOM 994 O O . LEU A 1 120 ? 7.681 -5.578 -11.027 1.00 83.25 120 LEU A O 1
ATOM 998 N N . LEU A 1 121 ? 8.860 -7.458 -11.358 1.00 85.06 121 LEU A N 1
ATOM 999 C CA . LEU A 1 121 ? 8.085 -8.272 -10.414 1.00 85.06 121 LEU A CA 1
ATOM 1000 C C . LEU A 1 121 ? 8.161 -7.738 -8.972 1.00 85.06 121 LEU A C 1
ATOM 1002 O O . LEU A 1 121 ? 7.301 -8.071 -8.154 1.00 85.06 121 LEU A O 1
ATOM 1006 N N . ARG A 1 122 ? 9.115 -6.840 -8.668 1.00 80.00 122 ARG A N 1
ATOM 1007 C CA . ARG A 1 122 ? 9.164 -6.057 -7.418 1.00 80.00 122 ARG A CA 1
ATOM 1008 C C . ARG A 1 122 ? 7.894 -5.232 -7.188 1.00 80.00 122 ARG A C 1
ATOM 1010 O O . ARG A 1 122 ? 7.597 -4.922 -6.038 1.00 80.00 122 ARG A O 1
ATOM 1017 N N . LEU A 1 123 ? 7.111 -4.922 -8.228 1.00 81.69 123 LEU A N 1
ATOM 1018 C CA . LEU A 1 123 ? 5.802 -4.277 -8.078 1.00 81.69 123 LEU A CA 1
ATOM 1019 C C . LEU A 1 123 ? 4.872 -5.077 -7.153 1.00 81.69 123 LEU A C 1
ATOM 1021 O O . LEU A 1 123 ? 4.133 -4.481 -6.377 1.00 81.69 123 LEU A O 1
ATOM 1025 N N . SER A 1 124 ? 4.958 -6.412 -7.163 1.00 81.50 124 SER A N 1
ATOM 1026 C CA . SER A 1 124 ? 4.160 -7.259 -6.266 1.00 81.50 124 SER A CA 1
ATOM 1027 C C . SER A 1 124 ? 4.402 -6.934 -4.788 1.00 81.50 124 SER A C 1
ATOM 1029 O O . SER A 1 124 ? 3.449 -6.846 -4.020 1.00 81.50 124 SER A O 1
ATOM 1031 N N . ARG A 1 125 ? 5.654 -6.667 -4.390 1.00 77.19 125 ARG A N 1
ATOM 1032 C CA . ARG A 1 125 ? 5.998 -6.215 -3.032 1.00 77.19 125 ARG A CA 1
ATOM 1033 C C . ARG A 1 125 ? 5.372 -4.859 -2.721 1.00 77.19 125 ARG A C 1
ATOM 1035 O O . ARG A 1 125 ? 4.872 -4.672 -1.620 1.00 77.19 125 ARG A O 1
ATOM 1042 N N . LEU A 1 126 ? 5.377 -3.930 -3.680 1.00 73.75 126 LEU A N 1
ATOM 1043 C CA . LEU A 1 126 ? 4.832 -2.584 -3.482 1.00 73.75 126 LEU A CA 1
ATOM 1044 C C . LEU A 1 126 ? 3.327 -2.650 -3.220 1.00 73.75 126 LEU A C 1
ATOM 1046 O O . LEU A 1 126 ? 2.844 -2.023 -2.286 1.00 73.75 126 LEU A O 1
ATOM 1050 N N . ILE A 1 127 ? 2.616 -3.468 -3.998 1.00 72.19 127 ILE A N 1
ATOM 1051 C CA . ILE A 1 127 ? 1.179 -3.693 -3.822 1.00 72.19 127 ILE A CA 1
ATOM 1052 C C . ILE A 1 127 ? 0.891 -4.270 -2.431 1.00 72.19 127 ILE A C 1
ATOM 1054 O O . ILE A 1 127 ? -0.023 -3.785 -1.775 1.00 72.19 127 ILE A O 1
ATOM 1058 N N . ARG A 1 128 ? 1.696 -5.231 -1.946 1.00 70.88 128 ARG A N 1
ATOM 1059 C CA . ARG A 1 128 ? 1.555 -5.789 -0.585 1.00 70.88 128 ARG A CA 1
ATOM 1060 C C . ARG A 1 128 ? 1.759 -4.739 0.506 1.00 70.88 128 ARG A C 1
ATOM 1062 O O . ARG A 1 128 ? 0.986 -4.702 1.452 1.00 70.88 128 ARG A O 1
ATOM 1069 N N . TYR A 1 129 ? 2.772 -3.883 0.366 1.00 67.50 129 TYR A N 1
ATOM 1070 C CA . TYR A 1 129 ? 3.011 -2.799 1.325 1.00 67.50 129 TYR A CA 1
ATOM 1071 C C . TYR A 1 129 ? 1.873 -1.775 1.351 1.00 67.50 129 TYR A C 1
ATOM 1073 O O . TYR A 1 129 ? 1.583 -1.230 2.409 1.00 67.50 129 TYR A O 1
ATOM 1081 N N . ILE A 1 130 ? 1.239 -1.515 0.204 1.00 65.38 130 ILE A N 1
ATOM 1082 C CA . ILE A 1 130 ? 0.113 -0.579 0.104 1.00 65.38 130 ILE A CA 1
ATOM 1083 C C . ILE A 1 130 ? -1.183 -1.218 0.630 1.00 65.38 130 ILE A C 1
ATOM 1085 O O . ILE A 1 130 ? -1.902 -0.562 1.369 1.00 65.38 130 ILE A O 1
ATOM 1089 N N . HIS A 1 131 ? -1.453 -2.494 0.325 1.00 61.31 131 HIS A N 1
ATOM 1090 C CA . HIS A 1 131 ? -2.655 -3.211 0.793 1.00 61.31 131 HIS A CA 1
ATOM 1091 C C . HIS A 1 131 ? -2.701 -3.433 2.308 1.00 61.31 131 HIS A C 1
ATOM 1093 O O . HIS A 1 131 ? -3.759 -3.736 2.840 1.00 61.31 131 HIS A O 1
ATOM 1099 N N . GLN A 1 132 ? -1.584 -3.277 3.024 1.00 57.94 132 GLN A N 1
ATOM 1100 C CA . GLN A 1 132 ? -1.600 -3.318 4.489 1.00 57.94 132 GLN A CA 1
ATOM 1101 C C . GLN A 1 132 ? -2.352 -2.116 5.109 1.00 57.94 132 GLN A C 1
ATOM 1103 O O . GLN A 1 132 ? -2.622 -2.123 6.305 1.00 57.94 132 GLN A O 1
ATOM 1108 N N . TRP A 1 133 ? -2.706 -1.108 4.303 1.00 56.47 133 TRP A N 1
ATOM 1109 C CA . TRP A 1 133 ? -3.454 0.084 4.697 1.00 56.47 133 TRP A CA 1
ATOM 1110 C C . TRP A 1 133 ? -4.778 0.140 3.923 1.00 56.47 133 TRP A C 1
ATOM 1112 O O . TRP A 1 133 ? -4.893 0.854 2.926 1.00 56.47 133 TRP A O 1
ATOM 1122 N N . GLU A 1 134 ? -5.767 -0.647 4.341 1.00 58.97 134 GLU A N 1
ATOM 1123 C CA . GLU A 1 134 ? -7.133 -0.537 3.819 1.00 58.97 134 GLU A CA 1
ATOM 1124 C C . GLU A 1 134 ? -8.007 0.260 4.789 1.00 58.97 134 GLU A C 1
ATOM 1126 O O . GLU A 1 134 ? -8.120 -0.062 5.968 1.00 58.97 134 GLU A O 1
ATOM 1131 N N . GLU A 1 135 ? -8.619 1.318 4.264 1.00 70.00 135 GLU A N 1
ATOM 1132 C CA . GLU A 1 135 ? -9.631 2.122 4.942 1.00 70.00 135 GLU A CA 1
ATOM 1133 C C . GLU A 1 135 ? -10.968 1.902 4.220 1.00 70.00 135 GLU A C 1
ATOM 1135 O O . GLU A 1 135 ? -11.011 1.882 2.986 1.00 70.00 135 GLU A O 1
ATOM 1140 N N . GLU A 1 136 ? -12.071 1.808 4.954 1.00 71.06 136 GLU A N 1
ATOM 1141 C CA . GLU A 1 136 ? -13.422 1.804 4.384 1.00 71.06 136 GLU A CA 1
ATOM 1142 C C . GLU A 1 136 ? -14.078 3.168 4.611 1.00 71.06 136 GLU A C 1
ATOM 1144 O O . GLU A 1 136 ? -14.050 3.705 5.718 1.00 71.06 136 GLU A O 1
ATOM 1149 N N . VAL A 1 137 ? -14.641 3.755 3.551 1.00 76.38 137 VAL A N 1
ATOM 1150 C CA . VAL A 1 137 ? -15.323 5.056 3.636 1.00 76.38 137 VAL A CA 1
ATOM 1151 C C . VAL A 1 137 ? -16.797 4.807 3.923 1.00 76.38 137 VAL A C 1
ATOM 1153 O O . VAL A 1 137 ? -17.458 4.084 3.179 1.00 76.38 137 VAL A O 1
ATOM 1156 N N . ILE A 1 138 ? -17.313 5.424 4.984 1.00 80.75 138 ILE A N 1
ATOM 1157 C CA . ILE A 1 138 ? -18.703 5.270 5.416 1.00 80.75 138 ILE A CA 1
ATOM 1158 C C . ILE A 1 138 ? -19.460 6.574 5.165 1.00 80.75 138 ILE A C 1
ATOM 1160 O O . ILE A 1 138 ? -19.045 7.635 5.632 1.00 80.75 138 ILE A O 1
ATOM 1164 N N . ASP A 1 139 ? -20.579 6.495 4.446 1.00 79.62 139 ASP A N 1
ATOM 1165 C CA . ASP A 1 139 ? -21.509 7.617 4.326 1.00 79.62 139 ASP A CA 1
ATOM 1166 C C . ASP A 1 139 ? -22.271 7.793 5.650 1.00 79.62 139 ASP A C 1
ATOM 1168 O O . ASP A 1 139 ? -22.822 6.839 6.196 1.00 79.62 139 ASP A O 1
ATOM 1172 N N . ILE A 1 140 ? -22.298 9.012 6.190 1.00 85.88 140 ILE A N 1
ATOM 1173 C CA . ILE A 1 140 ? -22.912 9.296 7.496 1.00 85.88 140 ILE A CA 1
ATOM 1174 C C . ILE A 1 140 ? -24.443 9.149 7.504 1.00 85.88 140 ILE A C 1
ATOM 1176 O O . ILE A 1 140 ? -25.032 8.926 8.560 1.00 85.88 140 ILE A O 1
ATOM 1180 N N . PHE A 1 141 ? -25.103 9.294 6.354 1.00 86.88 141 PHE A N 1
ATOM 1181 C CA . PHE A 1 141 ? -26.555 9.176 6.238 1.00 86.88 141 PHE A CA 1
ATOM 1182 C C . PHE A 1 141 ? -26.994 7.739 5.983 1.00 86.88 141 PHE A C 1
ATOM 1184 O O . PHE A 1 141 ? -28.043 7.328 6.481 1.00 86.88 141 PHE A O 1
ATOM 1191 N N . GLU A 1 142 ? -26.210 6.981 5.218 1.00 87.56 142 GLU A N 1
ATOM 1192 C CA . GLU A 1 142 ? -26.500 5.570 4.945 1.00 87.56 142 GLU A CA 1
ATOM 1193 C C . GLU A 1 142 ? -25.997 4.643 6.064 1.00 87.56 142 GLU A C 1
ATOM 1195 O O . GLU A 1 142 ? -26.599 3.596 6.311 1.00 87.56 142 GLU A O 1
ATOM 1200 N N . GLY A 1 143 ? -24.938 5.045 6.773 1.00 88.06 143 GLY A N 1
ATOM 1201 C CA . GLY A 1 143 ? -24.280 4.257 7.810 1.00 88.06 143 GLY A CA 1
ATOM 1202 C C . GLY A 1 143 ? -23.468 3.085 7.251 1.00 88.06 143 GLY A C 1
ATOM 1203 O O . GLY A 1 143 ? -23.308 2.923 6.040 1.00 88.06 143 GLY A O 1
ATOM 1204 N N . VAL A 1 144 ? -22.941 2.246 8.149 1.00 89.38 144 VAL A N 1
ATOM 1205 C CA . VAL A 1 144 ? -22.148 1.065 7.768 1.00 89.38 144 VAL A CA 1
ATOM 1206 C C . VAL A 1 144 ? -23.041 0.008 7.123 1.00 89.38 144 VAL A C 1
ATOM 1208 O O . VAL A 1 144 ? -23.910 -0.575 7.782 1.00 89.38 144 VAL A O 1
ATOM 1211 N N . GLN A 1 145 ? -22.782 -0.283 5.849 1.00 89.12 145 GLN A N 1
ATOM 1212 C CA . GLN A 1 145 ? -23.481 -1.339 5.127 1.00 89.12 145 GLN A CA 1
ATOM 1213 C C . GLN A 1 145 ? -22.979 -2.735 5.523 1.00 89.12 145 GLN A C 1
ATOM 1215 O O . GLN A 1 145 ? -21.856 -2.924 5.997 1.00 89.12 145 GLN A O 1
ATOM 1220 N N . GLU A 1 146 ? -23.834 -3.743 5.344 1.00 88.31 146 GLU A N 1
ATOM 1221 C CA . GLU A 1 146 ? -23.524 -5.131 5.715 1.00 88.31 146 GLU A CA 1
ATOM 1222 C C . GLU A 1 146 ? -22.336 -5.689 4.914 1.00 88.31 146 GLU A C 1
ATOM 1224 O O . GLU A 1 146 ? -21.493 -6.393 5.463 1.00 88.31 146 GLU A O 1
ATOM 1229 N N . ASP A 1 147 ? -22.252 -5.367 3.625 1.00 86.56 147 ASP A N 1
ATOM 1230 C CA . ASP A 1 147 ? -21.156 -5.768 2.742 1.00 86.56 147 ASP A CA 1
ATOM 1231 C C . ASP A 1 147 ? -19.828 -5.115 3.142 1.00 86.56 147 ASP A C 1
ATOM 1233 O O . ASP A 1 147 ? -18.814 -5.810 3.195 1.00 86.56 147 ASP A O 1
ATOM 1237 N N . GLN A 1 148 ? -19.843 -3.833 3.517 1.00 84.06 148 GLN A N 1
ATOM 1238 C CA . GLN A 1 148 ? -18.672 -3.129 4.052 1.00 84.06 148 GLN A CA 1
ATOM 1239 C C . GLN A 1 148 ? -18.194 -3.752 5.369 1.00 84.06 148 GLN A C 1
ATOM 1241 O O . GLN A 1 148 ? -17.008 -4.036 5.536 1.00 84.06 148 GLN A O 1
ATOM 1246 N N . ALA A 1 149 ? -19.115 -4.034 6.296 1.00 90.00 149 ALA A N 1
ATOM 1247 C CA . ALA A 1 149 ? -18.781 -4.662 7.573 1.00 90.00 149 ALA A CA 1
ATOM 1248 C C . ALA A 1 149 ? -18.231 -6.088 7.394 1.00 90.00 149 ALA A C 1
ATOM 1250 O O . ALA A 1 149 ? -17.265 -6.469 8.056 1.00 90.00 149 ALA A O 1
ATOM 1251 N N . LEU A 1 150 ? -18.817 -6.876 6.485 1.00 88.50 150 LEU A N 1
ATOM 1252 C CA . LEU A 1 150 ? -18.350 -8.226 6.160 1.00 88.50 150 LEU A CA 1
ATOM 1253 C C . LEU A 1 150 ? -17.004 -8.222 5.433 1.00 88.50 150 LEU A C 1
ATOM 1255 O O . LEU A 1 150 ? -16.188 -9.110 5.692 1.00 88.50 150 LEU A O 1
ATOM 1259 N N . GLY A 1 151 ? -16.778 -7.251 4.543 1.00 83.94 151 GLY A N 1
ATOM 1260 C CA . GLY A 1 151 ? -15.506 -7.032 3.859 1.00 83.94 151 GLY A CA 1
ATOM 1261 C C . GLY A 1 151 ? -14.402 -6.687 4.853 1.00 83.94 151 GLY A C 1
ATOM 1262 O O . GLY A 1 151 ? -13.388 -7.376 4.906 1.00 83.94 151 GLY A O 1
ATOM 1263 N N . MET A 1 152 ? -14.650 -5.722 5.740 1.00 83.62 152 MET A N 1
ATOM 1264 C CA . MET A 1 152 ? -13.697 -5.351 6.783 1.00 83.62 152 MET A CA 1
ATOM 1265 C C . MET A 1 152 ? -13.430 -6.505 7.758 1.00 83.62 152 MET A C 1
ATOM 1267 O O . MET A 1 152 ? -12.278 -6.776 8.079 1.00 83.62 152 MET A O 1
ATOM 1271 N N . ALA A 1 153 ? -14.456 -7.260 8.166 1.00 88.44 153 ALA A N 1
ATOM 1272 C CA . ALA A 1 153 ? -14.272 -8.462 8.980 1.00 88.44 153 ALA A CA 1
ATOM 1273 C C . ALA A 1 153 ? -13.450 -9.551 8.263 1.00 88.44 153 ALA A C 1
ATOM 1275 O O . ALA A 1 153 ? -12.629 -10.205 8.903 1.00 88.44 153 ALA A O 1
ATOM 1276 N N . ALA A 1 154 ? -13.638 -9.733 6.950 1.00 84.25 154 ALA A N 1
ATOM 1277 C CA . ALA A 1 154 ? -12.837 -10.657 6.143 1.00 84.25 154 ALA A CA 1
ATOM 1278 C C . ALA A 1 154 ? -11.370 -10.221 6.067 1.00 84.25 154 ALA A C 1
ATOM 1280 O O . ALA A 1 154 ? -10.474 -11.057 6.165 1.00 84.25 154 ALA A O 1
ATOM 1281 N N . ASN A 1 155 ? -11.135 -8.918 5.896 1.00 79.06 155 ASN A N 1
ATOM 1282 C CA . ASN A 1 155 ? -9.800 -8.341 5.741 1.00 79.06 155 ASN A CA 1
ATOM 1283 C C . ASN A 1 155 ? -9.041 -8.306 7.072 1.00 79.06 155 ASN A C 1
ATOM 1285 O O . ASN A 1 155 ? -7.828 -8.487 7.093 1.00 79.06 155 ASN A O 1
ATOM 1289 N N . LEU A 1 156 ? -9.766 -8.168 8.186 1.00 79.12 156 LEU A N 1
ATOM 1290 C CA . LEU A 1 156 ? -9.270 -8.423 9.540 1.00 79.12 156 LEU A CA 1
ATOM 1291 C C . LEU A 1 156 ? -9.066 -9.915 9.831 1.00 79.12 156 LEU A C 1
ATOM 1293 O O . LEU A 1 156 ? -8.633 -10.242 10.926 1.00 79.12 156 LEU A O 1
ATOM 1297 N N . GLY A 1 157 ? -9.408 -10.794 8.882 1.00 81.19 157 GLY A N 1
ATOM 1298 C CA . GLY A 1 157 ? -9.134 -12.226 8.882 1.00 81.19 157 GLY A CA 1
ATOM 1299 C C . GLY A 1 157 ? -10.216 -13.136 9.408 1.00 81.19 157 GLY A C 1
ATOM 1300 O O . GLY A 1 157 ? -10.135 -14.331 9.144 1.00 81.19 157 GLY A O 1
ATOM 1301 N N . PHE A 1 158 ? -11.245 -12.613 10.075 1.00 85.56 158 PHE A N 1
ATOM 1302 C CA . PHE A 1 158 ? -12.286 -13.438 10.676 1.00 85.56 158 PHE A CA 1
ATOM 1303 C C . PHE A 1 158 ? -12.957 -14.343 9.632 1.00 85.56 158 PHE A C 1
ATOM 1305 O O . PHE A 1 158 ? -13.416 -13.892 8.580 1.00 85.56 158 PHE A O 1
ATOM 1312 N N . LYS A 1 159 ? -13.068 -15.643 9.940 1.00 85.12 159 LYS A N 1
ATOM 1313 C CA . LYS A 1 159 ? -13.623 -16.660 9.026 1.00 85.12 159 LYS A CA 1
ATOM 1314 C C . LYS A 1 159 ? -14.906 -17.292 9.534 1.00 85.12 159 LYS A C 1
ATOM 1316 O O . LYS A 1 159 ? -15.144 -17.438 10.732 1.00 85.12 159 LYS A O 1
ATOM 1321 N N . GLY A 1 160 ? -15.716 -17.756 8.584 1.00 89.19 160 GLY A N 1
ATOM 1322 C CA . GLY A 1 160 ? -16.902 -18.562 8.859 1.00 89.19 160 GLY A CA 1
ATOM 1323 C C . GLY A 1 160 ? -17.889 -17.830 9.781 1.00 89.19 160 GLY A C 1
ATOM 1324 O O . GLY A 1 160 ? -18.260 -16.697 9.480 1.00 89.19 160 GLY A O 1
ATOM 1325 N N . PRO A 1 161 ? -18.338 -18.440 10.895 1.00 88.56 161 PRO A N 1
ATOM 1326 C CA . PRO A 1 161 ? -19.314 -17.809 11.783 1.00 88.56 161 PRO A CA 1
ATOM 1327 C C . PRO A 1 161 ? -18.753 -16.593 12.541 1.00 88.56 161 PRO A C 1
ATOM 1329 O O . PRO A 1 161 ? -19.528 -15.718 12.924 1.00 88.56 161 PRO A O 1
ATOM 1332 N N . LEU A 1 162 ? -17.429 -16.511 12.732 1.00 90.19 162 LEU A N 1
ATOM 1333 C CA . LEU A 1 162 ? -16.779 -15.394 13.428 1.00 90.19 162 LEU A CA 1
ATOM 1334 C C . LEU A 1 162 ? -16.750 -14.130 12.577 1.00 90.19 162 LEU A C 1
ATOM 1336 O O . LEU A 1 162 ? -16.883 -13.038 13.115 1.00 90.19 162 LEU A O 1
ATOM 1340 N N . GLN A 1 163 ? -16.680 -14.274 11.252 1.00 91.19 163 GLN A N 1
ATOM 1341 C CA . GLN A 1 163 ? -16.742 -13.143 10.325 1.00 91.19 163 GLN A CA 1
ATOM 1342 C C . GLN A 1 163 ? -18.011 -12.318 10.534 1.00 91.19 163 GLN A C 1
ATOM 1344 O O . GLN A 1 163 ? -17.970 -11.093 10.595 1.00 91.19 163 GLN A O 1
ATOM 1349 N N . ARG A 1 164 ? -19.149 -13.001 10.694 1.00 92.50 164 ARG A N 1
ATOM 1350 C CA . ARG A 1 164 ? -20.431 -12.335 10.909 1.00 92.50 164 ARG A CA 1
ATOM 1351 C C . ARG A 1 164 ? -20.519 -11.690 12.290 1.00 92.50 164 ARG A C 1
ATOM 1353 O O . ARG A 1 164 ? -21.046 -10.593 12.404 1.00 92.50 164 ARG A O 1
ATOM 1360 N N . GLN A 1 165 ? -19.958 -12.331 13.318 1.00 93.56 165 GLN A N 1
ATOM 1361 C CA . GLN A 1 165 ? -19.863 -11.724 14.648 1.00 93.56 165 GLN A CA 1
ATOM 1362 C C . GLN A 1 165 ? -18.982 -10.468 14.639 1.00 93.56 165 GLN A C 1
ATOM 1364 O O . GLN A 1 165 ? -19.351 -9.470 15.248 1.00 93.56 165 GLN A O 1
ATOM 1369 N N . ALA A 1 166 ? -17.851 -10.493 13.932 1.00 92.62 166 ALA A N 1
ATOM 1370 C CA . ALA A 1 166 ? -16.974 -9.336 13.789 1.00 92.62 166 ALA A CA 1
ATOM 1371 C C . ALA A 1 166 ? -17.649 -8.200 13.011 1.00 92.62 166 ALA A C 1
ATOM 1373 O O . ALA A 1 166 ? -17.599 -7.056 13.454 1.00 92.62 166 ALA A O 1
ATOM 1374 N N . ALA A 1 167 ? -18.353 -8.510 11.919 1.00 94.00 167 ALA A N 1
ATOM 1375 C CA . ALA A 1 167 ? -19.155 -7.530 11.186 1.00 94.00 167 ALA A CA 1
ATOM 1376 C C . ALA A 1 167 ? -20.233 -6.886 12.081 1.00 94.00 167 ALA A C 1
ATOM 1378 O O . ALA A 1 167 ? -20.395 -5.666 12.082 1.00 94.00 167 ALA A O 1
ATOM 1379 N N . ASP A 1 168 ? -20.916 -7.680 12.911 1.00 95.06 168 ASP A N 1
ATOM 1380 C CA . ASP A 1 168 ? -21.879 -7.162 13.888 1.00 95.06 168 ASP A CA 1
ATOM 1381 C C . ASP A 1 168 ? -21.212 -6.274 14.952 1.00 95.06 168 ASP A C 1
ATOM 1383 O O . ASP A 1 168 ?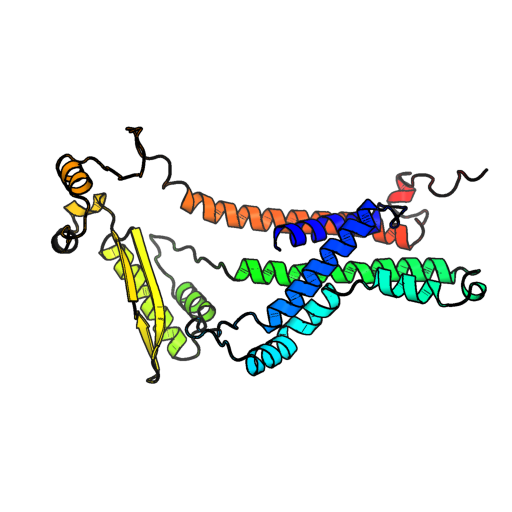 -21.777 -5.246 15.329 1.00 95.06 168 ASP A O 1
ATOM 1387 N N . GLN A 1 169 ? -20.016 -6.631 15.438 1.00 94.81 169 GLN A N 1
ATOM 1388 C CA . GLN A 1 169 ? -19.255 -5.794 16.376 1.00 94.81 169 GLN A CA 1
ATOM 1389 C C . GLN A 1 169 ? -18.832 -4.470 15.737 1.00 94.81 169 GLN A C 1
ATOM 1391 O O . GLN A 1 169 ? -19.014 -3.421 16.345 1.00 94.81 169 GLN A O 1
ATOM 1396 N N . ILE A 1 170 ? -18.350 -4.494 14.495 1.00 94.00 170 ILE A N 1
ATOM 1397 C CA . ILE A 1 170 ? -17.991 -3.300 13.720 1.00 94.00 170 ILE A CA 1
ATOM 1398 C C . ILE A 1 170 ? -19.180 -2.339 13.620 1.00 94.00 170 ILE A C 1
ATOM 1400 O O . ILE A 1 170 ? -19.046 -1.152 13.917 1.00 94.00 170 ILE A O 1
ATOM 1404 N N . LYS A 1 171 ? -20.364 -2.850 13.265 1.00 94.94 171 LYS A N 1
ATOM 1405 C CA . LYS A 1 171 ? -21.583 -2.032 13.173 1.00 94.94 171 LYS A CA 1
ATOM 1406 C C . LYS A 1 171 ? -21.964 -1.438 14.529 1.00 94.94 171 LYS A C 1
ATOM 1408 O O . LYS A 1 171 ? -22.282 -0.259 14.613 1.00 94.94 171 LYS A O 1
ATOM 1413 N N . ARG A 1 172 ? -21.848 -2.214 15.612 1.00 95.50 172 ARG A N 1
ATOM 1414 C CA . ARG A 1 172 ? -22.095 -1.727 16.982 1.00 95.50 172 ARG A CA 1
ATOM 1415 C C . ARG A 1 172 ? -21.088 -0.673 17.431 1.00 95.50 172 ARG A C 1
ATOM 1417 O O . ARG A 1 172 ? -21.468 0.243 18.153 1.00 95.50 172 ARG A O 1
ATOM 1424 N N . LEU A 1 173 ? -19.823 -0.798 17.036 1.00 95.62 173 LEU A N 1
ATOM 1425 C CA . LEU A 1 173 ? -18.786 0.199 17.312 1.00 95.62 173 LEU A CA 1
ATOM 1426 C C . LEU A 1 173 ? -19.054 1.496 16.546 1.00 95.62 173 LEU A C 1
ATOM 1428 O O . LEU A 1 173 ? -18.866 2.573 17.103 1.00 95.62 173 LEU A O 1
ATOM 1432 N N . TYR A 1 174 ? -19.558 1.404 15.316 1.00 95.12 174 TYR A N 1
ATOM 1433 C CA . TYR A 1 174 ? -20.010 2.569 14.559 1.00 95.12 174 TYR A CA 1
ATOM 1434 C C . TYR A 1 174 ? -21.239 3.238 15.197 1.00 95.12 174 TYR A C 1
ATOM 1436 O O . TYR A 1 174 ? -21.261 4.454 15.383 1.00 95.12 174 TYR A O 1
ATOM 1444 N N . ASP A 1 175 ? -22.227 2.450 15.629 1.00 95.19 175 ASP A N 1
ATOM 1445 C CA . ASP A 1 175 ? -23.384 2.972 16.363 1.00 95.19 175 ASP A CA 1
ATOM 1446 C C . ASP A 1 175 ? -22.959 3.633 17.682 1.00 95.19 175 ASP A C 1
ATOM 1448 O O . ASP A 1 175 ? -23.484 4.683 18.053 1.00 95.19 175 ASP A O 1
ATOM 1452 N N . LEU A 1 176 ? -21.992 3.038 18.393 1.00 95.19 176 LEU A N 1
ATOM 1453 C CA . LEU A 1 176 ? -21.382 3.622 19.585 1.00 95.19 176 LEU A CA 1
ATOM 1454 C C . LEU A 1 176 ? -20.730 4.963 19.247 1.00 95.19 176 LEU A C 1
ATOM 1456 O O . LEU A 1 176 ? -21.040 5.945 19.915 1.00 95.19 176 LEU A O 1
ATOM 1460 N N . PHE A 1 177 ? -19.884 4.999 18.214 1.00 94.88 177 PHE A N 1
ATOM 1461 C CA . PHE A 1 177 ? -19.175 6.189 17.745 1.00 94.88 177 PHE A CA 1
ATOM 1462 C C . PHE A 1 177 ? -20.136 7.362 17.510 1.00 94.88 177 PHE A C 1
ATOM 1464 O O . PHE A 1 177 ? -19.930 8.442 18.066 1.00 94.88 177 PHE A O 1
ATOM 1471 N N . LEU A 1 178 ? -21.236 7.130 16.785 1.00 94.31 178 LEU A N 1
ATOM 1472 C CA . LEU A 1 178 ? -22.257 8.153 16.544 1.00 94.31 178 LEU A CA 1
ATOM 1473 C C . LEU A 1 178 ? -23.018 8.534 17.819 1.00 94.31 178 LEU A C 1
ATOM 1475 O O . LEU A 1 178 ? -23.295 9.707 18.060 1.00 94.31 178 LEU A O 1
ATOM 1479 N N . LYS A 1 179 ? -23.378 7.551 18.648 1.00 94.81 179 LYS A N 1
ATOM 1480 C CA . LYS A 1 179 ? -24.244 7.764 19.814 1.00 94.81 179 LYS A CA 1
ATOM 1481 C C . LYS A 1 179 ? -23.586 8.584 20.917 1.00 94.81 179 LYS A C 1
ATOM 1483 O O . LYS A 1 179 ? -24.295 9.300 21.625 1.00 94.81 179 LYS A O 1
ATOM 1488 N N . VAL A 1 180 ? -22.276 8.440 21.105 1.00 93.50 180 VAL A N 1
ATOM 1489 C CA . VAL A 1 180 ? -21.526 9.137 22.164 1.00 93.50 180 VAL A CA 1
ATOM 1490 C C . VAL A 1 180 ? -20.797 10.380 21.661 1.00 93.50 180 VAL A C 1
ATOM 1492 O O . VAL A 1 180 ? -20.079 10.996 22.441 1.00 93.50 180 VAL A O 1
ATOM 1495 N N . ASP A 1 181 ? -20.988 10.754 20.391 1.00 93.25 181 ASP A N 1
ATOM 1496 C CA . ASP A 1 181 ? -20.247 11.835 19.733 1.00 93.25 181 ASP A CA 1
ATOM 1497 C C . ASP A 1 181 ? -18.725 11.653 19.872 1.00 93.25 181 ASP A C 1
ATOM 1499 O O . ASP A 1 181 ? -17.991 12.552 20.293 1.00 93.25 181 ASP A O 1
ATOM 1503 N N . ALA A 1 182 ? -18.253 10.445 19.558 1.00 92.19 182 ALA A N 1
ATOM 1504 C CA . ALA A 1 182 ? -16.829 10.154 19.545 1.00 92.19 182 ALA A CA 1
ATOM 1505 C C . ALA A 1 182 ? -16.151 10.823 18.339 1.00 92.19 182 ALA A C 1
ATOM 1507 O O . ALA A 1 182 ? -16.704 10.886 17.245 1.00 92.19 182 ALA A O 1
ATOM 1508 N N . THR A 1 183 ? -14.917 11.280 18.526 1.00 88.25 183 THR A N 1
ATOM 1509 C CA . THR A 1 183 ? -14.010 11.666 17.435 1.00 88.25 183 THR A CA 1
ATOM 1510 C C . THR A 1 183 ? -13.186 10.480 16.951 1.00 88.25 183 THR A C 1
ATOM 1512 O O . THR A 1 183 ? -12.807 10.429 15.784 1.00 88.25 183 THR A O 1
ATOM 1515 N N . GLN A 1 184 ? -12.936 9.503 17.827 1.00 87.50 184 GLN A N 1
ATOM 1516 C CA . GLN A 1 184 ? -12.225 8.273 17.500 1.00 87.50 184 GLN A CA 1
ATOM 1517 C C . GLN A 1 184 ? -12.653 7.146 18.443 1.00 87.50 184 GLN A C 1
ATOM 1519 O O . GLN A 1 184 ? -12.740 7.345 19.654 1.00 87.50 184 GLN A O 1
ATOM 1524 N N . VAL A 1 185 ? -12.871 5.952 17.891 1.00 91.19 185 VAL A N 1
ATOM 1525 C CA . VAL A 1 185 ? -12.996 4.699 18.647 1.00 91.19 185 VAL A CA 1
ATOM 1526 C C . VAL A 1 185 ? -11.920 3.757 18.122 1.00 91.19 185 VAL A C 1
ATOM 1528 O O . VAL A 1 185 ? -12.007 3.273 16.998 1.00 91.19 185 VAL A O 1
ATOM 1531 N N . GLU A 1 186 ? -10.884 3.533 18.920 1.00 87.69 186 GLU A N 1
ATOM 1532 C CA . GLU A 1 186 ? -9.788 2.621 18.607 1.00 87.69 186 GLU A CA 1
ATOM 1533 C C . GLU A 1 186 ? -9.933 1.369 19.468 1.00 87.69 186 GLU A C 1
ATOM 1535 O O . GLU A 1 186 ? -9.959 1.465 20.691 1.00 87.69 186 GLU A O 1
ATOM 1540 N N . VAL A 1 187 ? -10.033 0.195 18.845 1.00 90.31 187 VAL A N 1
ATOM 1541 C CA . VAL A 1 187 ? -10.067 -1.096 19.545 1.00 90.31 187 VAL A CA 1
ATOM 1542 C C . VAL A 1 187 ? -8.778 -1.839 19.232 1.00 90.31 187 VAL A C 1
ATOM 1544 O O . VAL A 1 187 ? -8.507 -2.133 18.068 1.00 90.31 187 VAL A O 1
ATOM 1547 N N . ASN A 1 188 ? -7.986 -2.146 20.257 1.00 86.81 188 ASN A N 1
ATOM 1548 C CA . ASN A 1 188 ? -6.701 -2.809 20.078 1.00 86.81 188 ASN A CA 1
ATOM 1549 C C . ASN A 1 188 ? -6.312 -3.650 21.312 1.00 86.81 188 ASN A C 1
ATOM 1551 O O . ASN A 1 188 ? -5.731 -3.090 22.239 1.00 86.81 188 ASN A O 1
ATOM 1555 N N . PRO A 1 189 ? -6.559 -4.977 21.330 1.00 86.25 189 PRO A N 1
ATOM 1556 C CA . PRO A 1 189 ? -6.974 -5.811 20.197 1.00 86.25 189 PRO A CA 1
ATOM 1557 C C . PRO A 1 189 ? -8.497 -6.020 20.075 1.00 86.25 189 PRO A C 1
ATOM 1559 O O . PRO A 1 189 ? -9.204 -6.217 21.065 1.00 86.25 189 PRO A O 1
ATOM 1562 N N . LEU A 1 190 ? -8.986 -6.070 18.831 1.00 87.81 190 LEU A N 1
ATOM 1563 C CA . LEU A 1 190 ? -10.252 -6.716 18.461 1.00 87.81 190 LEU A CA 1
ATOM 1564 C C . LEU A 1 190 ? -9.923 -8.148 18.033 1.00 87.81 190 LEU A C 1
ATOM 1566 O O . LEU A 1 190 ? -9.213 -8.333 17.048 1.00 87.81 190 LEU A O 1
ATOM 1570 N N . GLY A 1 191 ? -10.396 -9.157 18.763 1.00 87.94 191 GLY A N 1
ATOM 1571 C CA . GLY A 1 191 ? -9.940 -10.527 18.528 1.00 87.94 191 GLY A CA 1
ATOM 1572 C C . GLY A 1 191 ? -10.940 -11.613 18.889 1.00 87.94 191 GLY A C 1
ATOM 1573 O O . GLY A 1 191 ? -12.069 -11.337 19.287 1.00 87.94 191 GLY A O 1
ATOM 1574 N N . GLU A 1 192 ? -10.506 -12.861 18.732 1.00 91.06 192 GLU A N 1
ATOM 1575 C CA . GLU A 1 192 ? -11.291 -14.059 19.021 1.00 91.06 192 GLU A CA 1
ATOM 1576 C C . GLU A 1 192 ? -10.866 -14.730 20.334 1.00 91.06 192 GLU A C 1
ATOM 1578 O O . GLU A 1 192 ? -9.688 -14.739 20.694 1.00 91.06 192 GLU A O 1
ATOM 1583 N N . THR A 1 193 ? -11.825 -15.310 21.053 1.00 89.25 193 THR A N 1
ATOM 1584 C CA . THR A 1 193 ? -11.553 -16.166 22.216 1.00 89.25 193 THR A CA 1
ATOM 1585 C C . THR A 1 193 ? -11.515 -17.648 21.817 1.00 89.25 193 THR A C 1
ATOM 1587 O O . THR A 1 193 ? -12.113 -18.023 20.801 1.00 89.25 193 THR A O 1
ATOM 1590 N N . PRO A 1 194 ? -10.881 -18.536 22.613 1.00 86.81 194 PRO A N 1
ATOM 1591 C CA . PRO A 1 194 ? -10.884 -19.983 22.362 1.00 86.81 194 PRO A CA 1
ATOM 1592 C C . PRO A 1 194 ? -12.286 -20.607 22.264 1.00 86.81 194 PRO A C 1
ATOM 1594 O O . PRO A 1 194 ? -12.461 -21.658 21.649 1.00 86.81 194 PRO A O 1
ATOM 1597 N N . GLU A 1 195 ? -13.293 -19.961 22.851 1.00 88.81 195 GLU A N 1
ATOM 1598 C CA . GLU A 1 195 ? -14.702 -20.364 22.822 1.00 88.81 195 GLU A CA 1
ATOM 1599 C C . GLU A 1 195 ? -15.430 -19.935 21.534 1.00 88.81 195 GLU A C 1
ATOM 1601 O O . GLU A 1 195 ? -16.614 -20.235 21.370 1.00 88.81 195 GLU A O 1
ATOM 1606 N N . GLY A 1 196 ? -14.745 -19.251 20.611 1.00 87.38 196 GLY A N 1
ATOM 1607 C CA . GLY A 1 196 ? -15.311 -18.811 19.337 1.00 87.38 196 GLY A CA 1
ATOM 1608 C C . GLY A 1 196 ? -16.206 -17.577 19.463 1.00 87.38 196 GLY A C 1
ATOM 1609 O O . GLY A 1 196 ? -17.288 -17.531 18.867 1.00 87.38 196 GLY A O 1
ATOM 1610 N N . GLN A 1 197 ? -15.772 -16.582 20.239 1.00 91.25 197 GLN A N 1
ATOM 1611 C CA . GLN A 1 197 ? -16.441 -15.284 20.360 1.00 91.25 197 GLN A CA 1
ATOM 1612 C C . GLN A 1 197 ? -15.530 -14.147 19.912 1.00 91.25 197 GLN A C 1
ATOM 1614 O O . GLN A 1 197 ? -14.334 -14.183 20.183 1.00 91.25 197 GLN A O 1
ATOM 1619 N N . VAL A 1 198 ? -16.103 -13.126 19.270 1.00 92.69 198 VAL A N 1
ATOM 1620 C CA . VAL A 1 198 ? -15.382 -11.894 18.917 1.00 92.69 198 VAL A CA 1
ATOM 1621 C C . VAL A 1 198 ? -15.546 -10.858 20.027 1.00 92.69 198 VAL A C 1
ATOM 1623 O O . VAL A 1 198 ? -16.673 -10.512 20.392 1.00 92.69 198 VAL A O 1
ATOM 1626 N N . VAL A 1 199 ? -14.426 -10.363 20.555 1.00 93.31 199 VAL A N 1
ATOM 1627 C CA . VAL A 1 199 ? -14.367 -9.481 21.726 1.00 93.31 199 VAL A CA 1
ATOM 1628 C C . VAL A 1 199 ? -13.437 -8.293 21.469 1.00 93.31 199 VAL A C 1
ATOM 1630 O O . VAL A 1 199 ? -12.348 -8.438 20.914 1.00 93.31 199 VAL A O 1
ATOM 1633 N N . CYS A 1 200 ? -13.869 -7.112 21.914 1.00 92.44 200 CYS A N 1
ATOM 1634 C CA . CYS A 1 200 ? -13.026 -5.927 22.052 1.00 92.44 200 CYS A CA 1
ATOM 1635 C C . CYS A 1 200 ? -12.288 -6.021 23.395 1.00 92.44 200 CYS A C 1
ATOM 1637 O O . CYS A 1 200 ? -12.906 -5.803 24.437 1.00 92.44 200 CYS A O 1
ATOM 1639 N N . PHE A 1 201 ? -11.010 -6.405 23.391 1.00 86.62 201 PHE A N 1
ATOM 1640 C CA . PHE A 1 201 ? -10.258 -6.639 24.632 1.00 86.62 201 PHE A CA 1
ATOM 1641 C C . PHE A 1 201 ? -9.812 -5.345 25.306 1.00 86.62 201 PHE A C 1
ATOM 1643 O O . PHE A 1 201 ? -9.828 -5.256 26.530 1.00 86.62 201 PHE A O 1
ATOM 1650 N N . ASP A 1 202 ? -9.424 -4.362 24.501 1.00 90.06 202 ASP A N 1
ATOM 1651 C CA . ASP A 1 202 ? -9.025 -3.039 24.959 1.00 90.06 202 ASP A CA 1
ATOM 1652 C C . ASP A 1 202 ? -9.484 -2.000 23.934 1.00 90.06 202 ASP A C 1
ATOM 1654 O O . ASP A 1 202 ? -9.562 -2.282 22.730 1.00 90.06 202 ASP A O 1
ATOM 1658 N N . ALA A 1 203 ? -9.850 -0.820 24.419 1.00 91.81 203 ALA A N 1
ATOM 1659 C CA . ALA A 1 203 ? -10.351 0.257 23.594 1.00 91.81 203 ALA A CA 1
ATOM 1660 C C . ALA A 1 203 ? -9.989 1.627 24.165 1.00 91.81 203 ALA A C 1
ATOM 1662 O O . ALA A 1 203 ? -10.125 1.891 25.359 1.00 91.81 203 ALA A O 1
ATOM 1663 N N . LYS A 1 204 ? -9.627 2.536 23.263 1.00 90.81 204 LYS A N 1
ATOM 1664 C CA . LYS A 1 204 ? -9.440 3.954 23.538 1.00 90.81 204 LYS A CA 1
ATOM 1665 C C . LYS A 1 204 ? -10.481 4.753 22.767 1.00 90.81 204 LYS A C 1
ATOM 1667 O O . LYS A 1 204 ? -10.584 4.650 21.546 1.00 90.81 204 LYS A O 1
ATOM 1672 N N . ILE A 1 205 ? -11.250 5.566 23.485 1.00 92.62 205 ILE A N 1
ATOM 1673 C CA . ILE A 1 205 ? -12.297 6.408 22.904 1.00 92.62 205 ILE A CA 1
ATOM 1674 C C . ILE A 1 205 ? -11.938 7.867 23.151 1.00 92.62 205 ILE A C 1
ATOM 1676 O O . ILE A 1 205 ? -11.611 8.249 24.270 1.00 92.62 205 ILE A O 1
ATOM 1680 N N . SER A 1 206 ? -11.991 8.668 22.092 1.00 88.56 206 SER A N 1
ATOM 1681 C CA . SER A 1 206 ? -11.852 10.123 22.151 1.00 88.56 206 SER A CA 1
ATOM 1682 C C . SER A 1 206 ? -13.196 10.756 21.811 1.00 88.56 206 SER A C 1
ATOM 1684 O O . SER A 1 206 ? -13.879 10.285 20.902 1.00 88.56 206 SER A O 1
ATOM 1686 N N . PHE A 1 207 ? -13.581 11.812 22.525 1.00 90.81 207 PHE A N 1
ATOM 1687 C CA . PHE A 1 207 ? -14.887 12.467 22.393 1.00 90.81 207 PHE A CA 1
ATOM 1688 C C . PHE A 1 207 ? -14.762 13.851 21.747 1.00 90.81 207 PHE A C 1
ATOM 1690 O O . PHE A 1 207 ? -13.675 14.428 21.711 1.00 90.81 207 PHE A O 1
ATOM 1697 N N . ASP A 1 208 ? -15.856 14.366 21.184 1.00 88.62 208 ASP A N 1
ATOM 1698 C CA . ASP A 1 208 ? -15.936 15.755 20.722 1.00 88.62 208 ASP A CA 1
ATOM 1699 C C . ASP A 1 208 ? -16.326 16.678 21.884 1.00 88.62 208 ASP A C 1
ATOM 1701 O O . ASP A 1 208 ? -17.467 16.657 22.352 1.00 88.62 208 ASP A O 1
ATOM 1705 N N . ASP A 1 209 ? -15.400 17.539 22.310 1.00 85.12 209 ASP A N 1
ATOM 1706 C CA . ASP A 1 209 ? -15.633 18.548 23.353 1.00 85.12 209 ASP A CA 1
ATOM 1707 C C . ASP A 1 209 ? -16.846 19.442 23.030 1.00 85.12 209 ASP A C 1
ATOM 1709 O O . ASP A 1 209 ? -17.600 19.839 23.921 1.00 85.12 209 ASP A O 1
ATOM 1713 N N . ASN A 1 210 ? -17.115 19.709 21.744 1.00 87.19 210 ASN A N 1
ATOM 1714 C CA . ASN A 1 210 ? -18.259 20.535 21.343 1.00 87.19 210 ASN A CA 1
ATOM 1715 C C . ASN A 1 210 ? -19.608 19.835 21.582 1.00 87.19 210 ASN A C 1
ATOM 1717 O O . ASN A 1 210 ? -20.647 20.498 21.585 1.00 87.19 210 ASN A O 1
ATOM 1721 N N . ALA A 1 211 ? -19.624 18.515 21.782 1.00 90.44 211 ALA A N 1
ATOM 1722 C CA . ALA A 1 211 ? -20.827 17.738 22.066 1.00 90.44 211 ALA A CA 1
ATOM 1723 C C . ALA A 1 211 ? -21.156 17.650 23.568 1.00 90.44 211 ALA A C 1
ATOM 1725 O O . ALA A 1 211 ? -22.204 17.104 23.935 1.00 90.44 211 ALA A O 1
ATOM 1726 N N . GLN A 1 212 ? -20.340 18.246 24.447 1.00 88.69 212 GLN A N 1
ATOM 1727 C CA . GLN A 1 212 ? -20.527 18.213 25.903 1.00 88.69 212 GLN A CA 1
ATOM 1728 C C . GLN A 1 212 ? -21.942 18.629 26.344 1.00 88.69 212 GLN A C 1
ATOM 1730 O O . GLN A 1 212 ? -22.516 18.043 27.265 1.00 88.69 212 GLN A O 1
ATOM 1735 N N . PHE A 1 213 ? -22.560 19.595 25.653 1.00 91.06 213 PHE A N 1
ATOM 1736 C CA . PHE A 1 213 ? -23.909 20.070 25.982 1.00 91.06 213 PHE A CA 1
ATOM 1737 C C . PHE A 1 213 ? -24.986 18.971 25.903 1.00 91.06 213 PHE A C 1
ATOM 1739 O O . PHE A 1 213 ? -25.975 19.036 26.642 1.00 91.06 213 PHE A O 1
ATOM 1746 N N . ARG A 1 214 ? -24.800 17.975 25.022 1.00 92.12 214 ARG A N 1
ATOM 1747 C CA . ARG A 1 214 ? -25.712 16.837 24.819 1.00 92.12 214 ARG A CA 1
ATOM 1748 C C . ARG A 1 214 ? -25.210 15.535 25.454 1.00 92.12 214 ARG A C 1
ATOM 1750 O O . ARG A 1 214 ? -26.041 14.725 25.849 1.00 92.12 214 ARG A O 1
ATOM 1757 N N . GLN A 1 215 ? -23.902 15.378 25.666 1.00 94.12 215 GLN A N 1
ATOM 1758 C CA . GLN A 1 215 ? -23.281 14.176 26.249 1.00 94.12 215 GLN A CA 1
ATOM 1759 C C . GLN A 1 215 ? -22.944 14.301 27.745 1.00 94.12 215 GLN A C 1
ATOM 1761 O O . GLN A 1 215 ? -21.902 13.847 28.212 1.00 94.12 215 GLN A O 1
ATOM 1766 N N . LYS A 1 216 ? -23.844 14.879 28.551 1.00 92.50 216 LYS A N 1
ATOM 1767 C CA . LYS A 1 216 ? -23.576 15.165 29.978 1.00 92.50 216 LYS A CA 1
ATOM 1768 C C . LYS A 1 216 ? -23.151 13.949 30.806 1.00 92.50 216 LYS A C 1
ATOM 1770 O O . LYS A 1 216 ? -22.380 14.104 31.741 1.00 92.50 216 LYS A O 1
ATOM 1775 N N . ALA A 1 217 ? -23.668 12.760 30.493 1.00 91.88 217 ALA A N 1
ATOM 1776 C CA . ALA A 1 217 ? -23.339 11.539 31.229 1.00 91.88 217 ALA A CA 1
ATOM 1777 C C . ALA A 1 217 ? -21.901 11.062 30.971 1.00 91.88 217 ALA A C 1
ATOM 1779 O O . ALA A 1 217 ? -21.270 10.551 31.888 1.00 91.88 217 ALA A O 1
ATOM 1780 N N . VAL A 1 218 ? -21.389 11.250 29.749 1.00 91.19 218 VAL A N 1
ATOM 1781 C CA . VAL A 1 218 ? -20.019 10.873 29.372 1.00 91.19 218 VAL A CA 1
ATOM 1782 C C . VAL A 1 218 ? -19.021 11.803 30.050 1.00 91.19 218 VAL A C 1
ATOM 1784 O O . VAL A 1 218 ? -18.153 11.342 30.777 1.00 91.19 218 VAL A O 1
ATOM 1787 N N . PHE A 1 219 ? -19.223 13.115 29.912 1.00 90.06 219 PHE A N 1
ATOM 1788 C CA . PHE A 1 219 ? -18.350 14.123 30.521 1.00 90.06 219 PHE A CA 1
ATOM 1789 C C . PHE A 1 219 ? -18.449 14.174 32.054 1.00 90.06 219 PHE A C 1
ATOM 1791 O O . PHE A 1 219 ? -17.581 14.733 32.706 1.00 90.06 219 PHE A O 1
ATOM 1798 N N . ALA A 1 220 ? -19.485 13.583 32.661 1.00 91.38 220 ALA A N 1
ATOM 1799 C CA . ALA A 1 220 ? -19.544 13.413 34.114 1.00 91.38 220 ALA A CA 1
ATOM 1800 C C . ALA A 1 220 ? -18.598 12.315 34.636 1.00 91.38 220 ALA A C 1
ATOM 1802 O O . ALA A 1 220 ? -18.365 12.255 35.840 1.00 91.38 220 ALA A O 1
ATOM 1803 N N . MET A 1 221 ? -18.100 11.439 33.755 1.00 91.00 221 MET A N 1
ATOM 1804 C CA . MET A 1 221 ? -17.103 10.409 34.072 1.00 91.00 221 MET A CA 1
ATOM 1805 C C . MET A 1 221 ? -15.671 10.871 33.780 1.00 91.00 221 MET A C 1
ATOM 1807 O O . MET A 1 221 ? -14.755 10.061 33.883 1.00 91.00 221 MET A O 1
ATOM 1811 N N . ASP A 1 222 ? -15.489 12.132 33.388 1.00 87.00 222 ASP A N 1
ATOM 1812 C CA . ASP A 1 222 ? -14.173 12.693 33.114 1.00 87.00 222 ASP A CA 1
ATOM 1813 C C . ASP A 1 222 ? -13.338 12.738 34.402 1.00 87.00 222 ASP A C 1
ATOM 1815 O O . ASP A 1 222 ? -13.789 13.251 35.433 1.00 87.00 222 ASP A O 1
ATOM 1819 N N . ASP A 1 223 ? -12.149 12.142 34.353 1.00 87.44 223 ASP A N 1
ATOM 1820 C CA . ASP A 1 223 ? -11.226 12.039 35.481 1.00 87.44 223 ASP A CA 1
ATOM 1821 C C . ASP A 1 223 ? -9.993 12.901 35.208 1.00 87.44 223 ASP A C 1
ATOM 1823 O O . ASP A 1 223 ? -9.093 12.530 34.460 1.00 87.44 223 ASP A O 1
ATOM 1827 N N . GLU A 1 224 ? -9.953 14.070 35.845 1.00 81.94 224 GLU A N 1
ATOM 1828 C CA . GLU A 1 224 ? -8.858 15.033 35.713 1.00 81.94 224 GLU A CA 1
ATOM 1829 C C . GLU A 1 224 ? -7.718 14.790 36.721 1.00 81.94 224 GLU A C 1
ATOM 1831 O O . GLU A 1 224 ? -6.812 15.617 36.831 1.00 81.94 224 GLU A O 1
ATOM 1836 N N . SER A 1 225 ? -7.746 13.702 37.503 1.00 86.06 225 SER A N 1
ATOM 1837 C CA . SER A 1 225 ? -6.757 13.472 38.570 1.00 86.06 225 SER A CA 1
ATOM 1838 C C . SER A 1 225 ? -5.320 13.293 38.064 1.00 86.06 225 SER A C 1
ATOM 1840 O O . SER A 1 225 ? -4.374 13.589 38.800 1.00 86.06 225 SER A O 1
ATOM 1842 N N . GLU A 1 226 ? -5.159 12.870 36.807 1.00 82.69 226 GLU A N 1
ATOM 1843 C CA . GLU A 1 226 ? -3.871 12.697 36.121 1.00 82.69 226 GLU A CA 1
ATOM 1844 C C . GLU A 1 226 ? -3.545 13.835 35.130 1.00 82.69 226 GLU A C 1
ATOM 1846 O O . GLU A 1 226 ? -2.491 13.815 34.492 1.00 82.69 226 GLU A O 1
ATOM 1851 N N . SER A 1 227 ? -4.416 14.843 35.007 1.00 80.06 227 SER A N 1
ATOM 1852 C CA . SER A 1 227 ? -4.244 15.968 34.076 1.00 80.06 227 SER A CA 1
ATOM 1853 C C . SER A 1 227 ? -3.296 17.044 34.620 1.00 80.06 227 SER A C 1
ATOM 1855 O O . SER A 1 227 ? -3.165 17.241 35.832 1.00 80.06 227 SER A O 1
ATOM 1857 N N . ASP A 1 228 ? -2.640 17.792 33.725 1.00 83.88 228 ASP A N 1
ATOM 1858 C CA . ASP A 1 228 ? -1.780 18.906 34.133 1.00 83.88 228 ASP A CA 1
ATOM 1859 C C . ASP A 1 228 ? -2.623 20.039 34.762 1.00 83.88 228 ASP A C 1
ATOM 1861 O O . ASP A 1 228 ? -3.576 20.519 34.137 1.00 83.88 228 ASP A O 1
ATOM 1865 N N . PRO A 1 229 ? -2.269 20.546 35.962 1.00 86.00 229 PRO A N 1
ATOM 1866 C CA . PRO A 1 229 ? -3.030 21.600 36.636 1.00 86.00 229 PRO A CA 1
ATOM 1867 C C . PRO A 1 229 ? -3.211 22.876 35.800 1.00 86.00 229 PRO A C 1
ATOM 1869 O O . PRO A 1 229 ? -4.185 23.610 35.981 1.00 86.00 229 PRO A O 1
ATOM 1872 N N . THR A 1 230 ? -2.266 23.160 34.906 1.00 84.62 230 THR A N 1
ATOM 1873 C CA . THR A 1 230 ? -2.264 24.312 33.999 1.00 84.62 230 THR A CA 1
ATOM 1874 C C . THR A 1 230 ? -3.257 24.113 32.860 1.00 84.62 230 THR A C 1
ATOM 1876 O O . THR A 1 230 ? -3.970 25.055 32.509 1.00 84.62 230 THR A O 1
ATOM 1879 N N . GLU A 1 231 ? -3.352 22.895 32.321 1.00 83.69 231 GLU A N 1
ATOM 1880 C CA . GLU A 1 231 ? -4.348 22.525 31.308 1.00 83.69 231 GLU A CA 1
ATOM 1881 C C . GLU A 1 231 ? -5.760 22.589 31.895 1.00 83.69 231 GLU A C 1
ATOM 1883 O O . GLU A 1 231 ? -6.624 23.267 31.337 1.00 83.69 231 GLU A O 1
ATOM 1888 N N . THR A 1 232 ? -5.968 22.025 33.088 1.00 82.00 232 THR A N 1
ATOM 1889 C CA . THR A 1 232 ? -7.250 22.106 33.805 1.00 82.00 232 THR A CA 1
ATOM 1890 C C . THR A 1 232 ? -7.632 23.549 34.149 1.00 82.00 232 THR A C 1
ATOM 1892 O O . THR A 1 232 ? -8.797 23.946 34.061 1.00 82.00 232 THR A O 1
ATOM 1895 N N . ALA A 1 233 ? -6.662 24.379 34.549 1.00 85.75 233 ALA A N 1
ATOM 1896 C CA . ALA A 1 233 ? -6.907 25.793 34.813 1.00 85.75 233 ALA A CA 1
ATOM 1897 C C . ALA A 1 233 ? -7.301 26.549 33.540 1.00 85.75 233 ALA A C 1
ATOM 1899 O O . ALA A 1 233 ? -8.202 27.382 33.604 1.00 85.75 233 ALA A O 1
ATOM 1900 N N . ALA A 1 234 ? -6.668 26.256 32.401 1.00 85.44 234 ALA A N 1
ATOM 1901 C CA . ALA A 1 234 ? -7.001 26.856 31.112 1.00 85.44 234 ALA A CA 1
ATOM 1902 C C . ALA A 1 234 ? -8.396 26.431 30.623 1.00 85.44 234 ALA A C 1
ATOM 1904 O O . ALA A 1 234 ? -9.177 27.288 30.203 1.00 85.44 234 ALA A O 1
ATOM 1905 N N . ALA A 1 235 ? -8.747 25.151 30.775 1.00 81.75 235 ALA A N 1
ATOM 1906 C CA . ALA A 1 235 ? -10.050 24.610 30.392 1.00 81.75 235 ALA A CA 1
ATOM 1907 C C . ALA A 1 235 ? -11.218 25.325 31.099 1.00 81.75 235 ALA A C 1
ATOM 1909 O O . ALA A 1 235 ? -12.233 25.624 30.472 1.00 81.75 235 ALA A O 1
ATOM 1910 N N . LYS A 1 236 ? -11.051 25.723 32.372 1.00 83.19 236 LYS A N 1
ATOM 1911 C CA . LYS A 1 236 ? -12.052 26.521 33.120 1.00 83.19 236 LYS A CA 1
ATOM 1912 C C . LYS A 1 236 ? -12.372 27.876 32.484 1.00 83.19 236 LYS A C 1
ATOM 1914 O O . LYS A 1 236 ? -13.433 28.434 32.757 1.00 83.19 236 LYS A O 1
ATOM 1919 N N . TRP A 1 237 ? -11.462 28.409 31.674 1.00 85.75 237 TRP A N 1
ATOM 1920 C CA . TRP A 1 237 ? -11.627 29.667 30.946 1.00 85.75 237 TRP A CA 1
ATOM 1921 C C . TRP A 1 237 ? -11.898 29.452 29.453 1.00 85.75 237 TRP A C 1
ATOM 1923 O O . TRP A 1 237 ? -11.757 30.399 28.682 1.00 85.75 237 TRP A O 1
ATOM 1933 N N . ASP A 1 238 ? -12.273 28.233 29.049 1.00 76.62 238 ASP A N 1
ATOM 1934 C CA . ASP A 1 238 ? -12.504 27.850 27.649 1.00 76.62 238 ASP A CA 1
ATOM 1935 C C . ASP A 1 238 ? -11.251 28.046 26.764 1.00 76.62 238 ASP A C 1
ATOM 1937 O O . ASP A 1 238 ? -11.315 28.405 25.586 1.00 76.62 238 ASP A O 1
ATOM 1941 N N . LEU A 1 239 ? -10.064 27.845 27.354 1.00 80.50 239 LEU A N 1
ATOM 1942 C CA . LEU A 1 239 ? -8.773 27.918 26.674 1.00 80.50 239 LEU A CA 1
ATOM 1943 C C . LEU A 1 239 ? -8.170 26.521 26.527 1.00 80.50 239 LEU A C 1
ATOM 1945 O O . LEU A 1 239 ? -8.013 25.790 27.502 1.00 80.50 239 LEU A O 1
ATOM 1949 N N . LYS A 1 240 ? -7.736 26.183 25.308 1.00 72.31 240 LYS A N 1
ATOM 1950 C CA . LYS A 1 240 ? -6.954 24.970 25.048 1.00 72.31 240 LYS A CA 1
ATOM 1951 C C . LYS A 1 240 ? -5.467 25.265 25.240 1.00 72.31 240 LYS A C 1
ATOM 1953 O O . LYS A 1 240 ? -4.839 25.866 24.367 1.00 72.31 240 LYS A O 1
ATOM 1958 N N . TYR A 1 241 ? -4.929 24.873 26.389 1.00 79.19 241 TYR A N 1
ATOM 1959 C CA . TYR A 1 241 ? -3.495 24.892 26.674 1.00 79.19 241 TYR A CA 1
ATOM 1960 C C . TYR A 1 241 ? -2.900 23.514 26.369 1.00 79.19 241 TYR A C 1
ATOM 1962 O O . TYR A 1 241 ? -3.561 22.504 26.574 1.00 79.19 241 TYR A O 1
ATOM 1970 N N . ILE A 1 242 ? -1.685 23.489 25.824 1.00 77.56 242 ILE A N 1
ATOM 1971 C CA . ILE A 1 242 ? -0.913 22.264 25.605 1.00 77.56 242 ILE A CA 1
ATOM 1972 C C . ILE A 1 242 ? 0.476 22.541 26.162 1.00 77.56 242 ILE A C 1
ATOM 1974 O O . ILE A 1 242 ? 1.173 23.430 25.657 1.00 77.56 242 ILE A O 1
ATOM 1978 N N . GLY A 1 243 ? 0.862 21.806 27.201 1.00 76.12 243 GLY A N 1
ATOM 1979 C CA . GLY A 1 243 ? 2.214 21.872 27.742 1.00 76.12 243 GLY A CA 1
ATOM 1980 C C . GLY A 1 243 ? 3.236 21.348 26.728 1.00 76.12 243 GLY A C 1
ATOM 1981 O O . GLY A 1 243 ? 3.096 20.249 26.199 1.00 76.12 243 GLY A O 1
ATOM 1982 N N . LEU A 1 244 ? 4.281 22.129 26.448 1.00 79.44 244 LEU A N 1
ATOM 1983 C CA . LEU A 1 244 ? 5.444 21.694 25.672 1.00 79.44 244 LEU A CA 1
ATOM 1984 C C . LEU A 1 244 ? 6.712 22.022 26.461 1.00 79.44 244 LEU A C 1
ATOM 1986 O O . LEU A 1 244 ? 6.790 23.080 27.088 1.00 79.44 244 LEU A O 1
ATOM 1990 N N . ASP A 1 245 ? 7.725 21.161 26.377 1.00 75.75 245 ASP A N 1
ATOM 1991 C CA . ASP A 1 245 ? 9.045 21.429 26.955 1.00 75.75 245 ASP A CA 1
ATOM 1992 C C . ASP A 1 245 ? 9.761 22.528 26.153 1.00 75.75 245 ASP A C 1
ATOM 1994 O O . ASP A 1 245 ? 10.424 22.284 25.142 1.00 75.75 245 ASP A O 1
ATOM 1998 N N . GLY A 1 246 ? 9.599 23.776 26.593 1.00 78.75 246 GLY A N 1
ATOM 1999 C CA . GLY A 1 246 ? 10.173 24.949 25.946 1.00 78.75 246 GLY A CA 1
ATOM 2000 C C . GLY A 1 246 ? 10.092 26.209 26.805 1.00 78.75 246 GLY A C 1
ATOM 2001 O O . GLY A 1 246 ? 9.506 26.230 27.881 1.00 78.75 246 GLY A O 1
ATOM 2002 N N . ASN A 1 247 ? 10.702 27.291 26.321 1.00 81.88 247 ASN A N 1
ATOM 2003 C CA . ASN A 1 247 ? 10.765 28.589 27.004 1.00 81.88 247 ASN A CA 1
ATOM 2004 C C . ASN A 1 247 ? 10.096 29.730 26.212 1.00 81.88 247 ASN A C 1
ATOM 2006 O O . ASN A 1 247 ? 10.227 30.896 26.583 1.00 81.88 247 ASN A O 1
ATOM 2010 N N . ILE A 1 248 ? 9.393 29.404 25.122 1.00 64.62 248 ILE A N 1
ATOM 2011 C CA . ILE A 1 248 ? 8.673 30.354 24.267 1.00 64.62 248 ILE A CA 1
ATOM 2012 C C . ILE A 1 248 ? 7.217 29.896 24.162 1.00 64.62 248 ILE A C 1
ATOM 2014 O O . ILE A 1 248 ? 6.947 28.803 23.672 1.00 64.62 248 ILE A O 1
ATOM 2018 N N . ALA A 1 249 ? 6.284 30.743 24.599 1.00 75.81 249 ALA A N 1
ATOM 2019 C CA . ALA A 1 249 ? 4.848 30.497 24.484 1.00 75.81 249 ALA A CA 1
ATOM 2020 C C . ALA A 1 249 ? 4.276 31.110 23.193 1.00 75.81 249 ALA A C 1
ATOM 2022 O O . ALA A 1 249 ? 4.721 32.170 22.748 1.00 75.81 249 ALA A O 1
ATOM 2023 N N . CYS A 1 250 ? 3.259 30.469 22.615 1.00 76.25 250 CYS A N 1
ATOM 2024 C CA . CYS A 1 250 ? 2.522 30.953 21.446 1.00 76.25 250 CYS A CA 1
ATOM 2025 C C . CYS A 1 250 ? 1.009 30.826 21.690 1.00 76.25 250 CYS A C 1
ATOM 2027 O O . CYS A 1 250 ? 0.569 29.842 22.279 1.00 76.25 250 CYS A O 1
ATOM 2029 N N . PHE A 1 251 ? 0.217 31.801 21.231 1.00 69.69 251 PHE A N 1
ATOM 2030 C CA . PHE A 1 251 ? -1.250 31.807 21.326 1.00 69.69 251 PHE A CA 1
ATOM 2031 C C . PHE A 1 251 ? -1.874 31.919 19.923 1.00 69.69 251 PHE A C 1
ATOM 2033 O O . PHE A 1 251 ? -1.611 32.883 19.206 1.00 69.69 251 PHE A O 1
ATOM 2040 N N . GLY A 1 252 ? -2.715 30.949 19.543 1.00 61.75 252 GLY A N 1
ATOM 2041 C CA . GLY A 1 252 ? -3.468 30.932 18.278 1.00 61.75 252 GLY A CA 1
ATOM 2042 C C . GLY A 1 252 ? -3.744 29.506 17.785 1.00 61.75 252 GLY A C 1
ATOM 2043 O O . GLY A 1 252 ? -2.822 28.702 17.697 1.00 61.75 252 GLY A O 1
ATOM 2044 N N . ALA A 1 253 ? -5.003 29.166 17.483 1.00 61.50 253 ALA A N 1
ATOM 2045 C CA . ALA A 1 253 ? -5.427 27.785 17.219 1.00 61.50 253 ALA A CA 1
ATOM 2046 C C . ALA A 1 253 ? -6.077 27.567 15.838 1.00 61.50 253 ALA A C 1
ATOM 2048 O O . ALA A 1 253 ? -6.721 28.460 15.290 1.00 61.50 253 ALA A O 1
ATOM 2049 N N . ARG A 1 254 ? -6.028 26.290 15.411 1.00 43.78 254 ARG A N 1
ATOM 2050 C CA . ARG A 1 254 ? -7.056 25.571 14.620 1.00 43.78 254 ARG A CA 1
ATOM 2051 C C . ARG A 1 254 ? -6.942 25.559 13.079 1.00 43.78 254 ARG A C 1
ATOM 2053 O O . ARG A 1 254 ? -7.918 25.837 12.397 1.00 43.78 254 ARG A O 1
ATOM 2060 N N . ILE A 1 255 ? -5.803 25.130 12.515 1.00 50.66 255 ILE A N 1
ATOM 2061 C CA . ILE A 1 255 ? -5.671 24.839 11.057 1.00 50.66 255 ILE A CA 1
ATOM 2062 C C . ILE A 1 255 ? -5.485 23.332 10.729 1.00 50.66 255 ILE A C 1
ATOM 2064 O O . ILE A 1 255 ? -5.565 22.941 9.572 1.00 50.66 255 ILE A O 1
ATOM 2068 N N . PHE A 1 256 ? -5.312 22.438 11.712 1.00 47.34 256 PHE A N 1
ATOM 2069 C CA . PHE A 1 256 ? -4.761 21.094 11.440 1.00 47.34 256 PHE A CA 1
ATOM 2070 C C . PHE A 1 256 ? -5.741 19.908 11.348 1.00 47.34 256 PHE A C 1
ATOM 2072 O O . PHE A 1 256 ? -5.304 18.827 10.980 1.00 47.34 256 PHE A O 1
ATOM 2079 N N . HIS A 1 257 ? -7.034 20.047 11.669 1.00 45.38 257 HIS A N 1
ATOM 2080 C CA . HIS A 1 257 ? -7.934 18.874 11.740 1.00 45.38 257 HIS A CA 1
ATOM 2081 C C . HIS A 1 257 ? -8.808 18.642 10.493 1.00 45.38 257 HIS A C 1
ATOM 2083 O O . HIS A 1 257 ? -9.155 17.502 10.213 1.00 45.38 257 HIS A O 1
ATOM 2089 N N . MET A 1 258 ? -9.095 19.668 9.681 1.00 40.00 258 MET A N 1
ATOM 2090 C CA . MET A 1 258 ? -9.873 19.519 8.431 1.00 40.00 258 MET A CA 1
ATOM 2091 C C . MET A 1 258 ? -9.064 18.865 7.287 1.00 40.00 258 MET A C 1
ATOM 2093 O O . MET A 1 258 ? -9.569 18.650 6.191 1.00 40.00 258 MET A O 1
ATOM 2097 N N . THR A 1 259 ? -7.783 18.567 7.515 1.00 49.44 259 THR A N 1
ATOM 2098 C CA . THR A 1 259 ? -6.855 18.082 6.489 1.00 49.44 259 THR A CA 1
ATOM 2099 C C . THR A 1 259 ? -6.937 16.579 6.236 1.00 49.44 259 THR A C 1
ATOM 2101 O O . THR A 1 259 ? -6.526 16.156 5.163 1.00 49.44 259 THR A O 1
ATOM 2104 N N . TYR A 1 260 ? -7.452 15.770 7.170 1.00 53.16 260 TYR A N 1
ATOM 2105 C CA . TYR A 1 260 ? -7.327 14.306 7.097 1.00 53.16 260 TYR A CA 1
ATOM 2106 C C . TYR A 1 260 ? -8.353 13.621 6.174 1.00 53.16 260 TYR A C 1
ATOM 2108 O O . TYR A 1 260 ? -7.950 12.787 5.366 1.00 53.16 260 TYR A O 1
ATOM 2116 N N . ASP A 1 261 ? -9.630 14.019 6.191 1.00 47.97 261 ASP A N 1
ATOM 2117 C CA . ASP A 1 261 ? -10.650 13.431 5.295 1.00 47.97 261 ASP A CA 1
ATOM 2118 C C . ASP A 1 261 ? -10.386 13.749 3.820 1.00 47.97 261 ASP A C 1
ATOM 2120 O O . ASP A 1 261 ? -10.431 12.876 2.949 1.00 47.97 261 ASP A O 1
ATOM 2124 N N . LEU A 1 262 ? -10.021 15.003 3.530 1.00 56.50 262 LEU A N 1
ATOM 2125 C CA . LEU A 1 262 ? -9.548 15.383 2.203 1.00 56.50 262 LEU A CA 1
ATOM 2126 C C . LEU A 1 262 ? -8.266 14.612 1.849 1.00 56.50 262 LEU A C 1
ATOM 2128 O O . LEU A 1 262 ? -8.106 14.196 0.702 1.00 56.50 262 LEU A O 1
ATOM 2132 N N . ALA A 1 263 ? -7.375 14.376 2.819 1.00 56.72 263 ALA A N 1
ATOM 2133 C CA . ALA A 1 263 ? -6.141 13.641 2.582 1.00 56.72 263 ALA A CA 1
ATOM 2134 C C . ALA A 1 263 ? -6.384 12.177 2.202 1.00 56.72 263 ALA A C 1
ATOM 2136 O O . ALA A 1 263 ? -5.726 11.735 1.271 1.00 56.72 263 ALA A O 1
ATOM 2137 N N . SER A 1 264 ? -7.314 11.433 2.814 1.00 51.28 264 SER A N 1
ATOM 2138 C CA . SER A 1 264 ? -7.538 10.021 2.430 1.00 51.28 264 SER A CA 1
ATOM 2139 C C . SER A 1 264 ? -8.065 9.894 0.993 1.00 51.28 264 SER A C 1
ATOM 2141 O O . SER A 1 264 ? -7.496 9.162 0.173 1.00 51.28 264 SER A O 1
ATOM 2143 N N . ALA A 1 265 ? -9.076 10.689 0.621 1.00 60.81 265 ALA A N 1
ATOM 2144 C CA . ALA A 1 265 ? -9.576 10.724 -0.755 1.00 60.81 265 ALA A CA 1
ATOM 2145 C C . ALA A 1 265 ? -8.484 11.169 -1.746 1.00 60.81 265 ALA A C 1
ATOM 2147 O O . ALA A 1 265 ? -8.302 10.556 -2.803 1.00 60.81 265 ALA A O 1
ATOM 2148 N N . MET A 1 266 ? -7.698 12.191 -1.387 1.00 67.31 266 MET A N 1
ATOM 2149 C CA . MET A 1 266 ? -6.549 12.620 -2.184 1.00 67.31 266 MET A CA 1
ATOM 2150 C C . MET A 1 266 ? -5.478 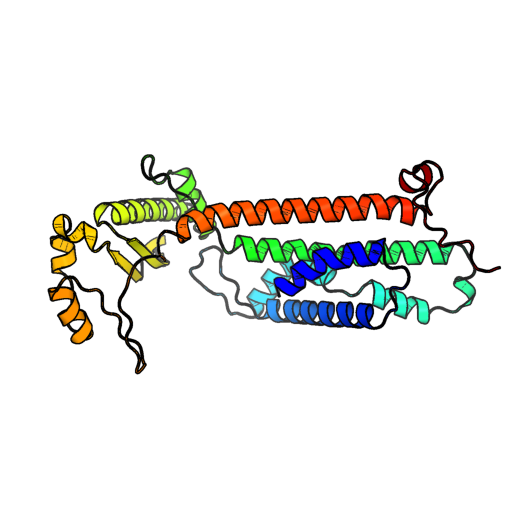11.534 -2.283 1.00 67.31 266 MET A C 1
ATOM 2152 O O . MET A 1 266 ? -4.928 11.356 -3.362 1.00 67.31 266 MET A O 1
ATOM 2156 N N . VAL A 1 267 ? -5.196 10.775 -1.225 1.00 68.62 267 VAL A N 1
ATOM 2157 C CA . VAL A 1 267 ? -4.208 9.687 -1.225 1.00 68.62 267 VAL A CA 1
ATOM 2158 C C . VAL A 1 267 ? -4.645 8.574 -2.170 1.00 68.62 267 VAL A C 1
ATOM 2160 O O . VAL A 1 267 ? -3.831 8.114 -2.968 1.00 68.62 267 VAL A O 1
ATOM 2163 N N . ARG A 1 268 ? -5.928 8.191 -2.178 1.00 68.06 268 ARG A N 1
ATOM 2164 C CA . ARG A 1 268 ? -6.454 7.207 -3.144 1.00 68.06 268 ARG A CA 1
ATOM 2165 C C . ARG A 1 268 ? -6.315 7.693 -4.583 1.00 68.06 268 ARG A C 1
ATOM 2167 O O . ARG A 1 268 ? -5.847 6.946 -5.440 1.00 68.06 268 ARG A O 1
ATOM 2174 N N . ILE A 1 269 ? -6.668 8.953 -4.841 1.00 75.69 269 ILE A N 1
ATOM 2175 C CA . ILE A 1 269 ? -6.545 9.567 -6.169 1.00 75.69 269 ILE A CA 1
ATOM 2176 C C . ILE A 1 269 ? -5.074 9.651 -6.591 1.00 75.69 269 ILE A C 1
ATOM 2178 O O . ILE A 1 269 ? -4.737 9.281 -7.712 1.00 75.69 269 ILE A O 1
ATOM 2182 N N . VAL A 1 270 ? -4.182 10.082 -5.699 1.00 79.00 270 VAL A N 1
ATOM 2183 C CA . VAL A 1 270 ? -2.736 10.160 -5.946 1.00 79.00 270 VAL A CA 1
ATOM 2184 C C . VAL A 1 270 ? -2.152 8.773 -6.202 1.00 79.00 270 VAL A C 1
ATOM 2186 O O . VAL A 1 270 ? -1.352 8.625 -7.122 1.00 79.00 270 VAL A O 1
ATOM 2189 N N . ASN A 1 271 ? -2.581 7.749 -5.462 1.00 76.12 271 ASN A N 1
ATOM 2190 C CA . ASN A 1 271 ? -2.160 6.368 -5.683 1.00 76.12 271 ASN A CA 1
ATOM 2191 C C . ASN A 1 271 ? -2.629 5.855 -7.050 1.00 76.12 271 ASN A C 1
ATOM 2193 O O . ASN A 1 271 ? -1.823 5.302 -7.798 1.00 76.12 271 ASN A O 1
ATOM 2197 N N . LEU A 1 272 ? -3.894 6.092 -7.419 1.00 79.69 272 LEU A N 1
ATOM 2198 C CA . LEU A 1 272 ? -4.434 5.707 -8.724 1.00 79.69 272 LEU A CA 1
ATOM 2199 C C . LEU A 1 272 ? -3.695 6.415 -9.867 1.00 79.69 272 LEU A C 1
ATOM 2201 O O . LEU A 1 272 ? -3.226 5.760 -10.797 1.00 79.69 272 LEU A O 1
ATOM 2205 N N . ILE A 1 273 ? -3.537 7.738 -9.774 1.00 86.94 273 ILE A N 1
ATOM 2206 C CA . ILE A 1 273 ? -2.784 8.535 -10.749 1.00 86.94 273 ILE A CA 1
ATOM 2207 C C . ILE A 1 273 ? -1.340 8.037 -10.825 1.00 86.94 273 ILE A C 1
ATOM 2209 O O . ILE A 1 273 ? -0.818 7.852 -11.920 1.00 86.94 273 ILE A O 1
ATOM 2213 N N . GLY A 1 274 ? -0.701 7.763 -9.688 1.00 85.75 274 GLY A N 1
ATOM 2214 C CA . GLY A 1 274 ? 0.654 7.222 -9.623 1.00 85.75 274 GLY A CA 1
ATOM 2215 C C . GLY A 1 274 ? 0.788 5.880 -10.346 1.00 85.75 274 GLY A C 1
ATOM 2216 O O . GLY A 1 274 ? 1.717 5.701 -11.133 1.00 85.75 274 GLY A O 1
ATOM 2217 N N . MET A 1 275 ? -0.163 4.960 -10.152 1.00 84.94 275 MET A N 1
ATOM 2218 C CA . MET A 1 275 ? -0.195 3.681 -10.870 1.00 84.94 275 MET A CA 1
ATOM 2219 C C . MET A 1 275 ? -0.428 3.875 -12.371 1.00 84.94 275 MET A C 1
ATOM 2221 O O . MET A 1 275 ? 0.268 3.258 -13.175 1.00 84.94 275 MET A O 1
ATOM 2225 N N . MET A 1 276 ? -1.348 4.759 -12.767 1.00 88.50 276 MET A N 1
ATOM 2226 C CA . MET A 1 276 ? -1.592 5.075 -14.179 1.00 88.50 276 MET A CA 1
ATOM 2227 C C . MET A 1 276 ? -0.355 5.682 -14.845 1.00 88.50 276 MET A C 1
ATOM 2229 O O . MET A 1 276 ? 0.019 5.256 -15.933 1.00 88.50 276 MET A O 1
ATOM 2233 N N . LEU A 1 277 ? 0.320 6.629 -14.189 1.00 92.44 277 LEU A N 1
ATOM 2234 C CA . LEU A 1 277 ? 1.560 7.225 -14.686 1.00 92.44 277 LEU A CA 1
ATOM 2235 C C . LEU A 1 277 ? 2.671 6.182 -14.827 1.00 92.44 277 LEU A C 1
ATOM 2237 O O . LEU A 1 277 ? 3.384 6.193 -15.828 1.00 92.44 277 LEU A O 1
ATOM 2241 N N . LEU A 1 278 ? 2.797 5.260 -13.868 1.00 88.88 278 LEU A N 1
ATOM 2242 C CA . LEU A 1 278 ? 3.773 4.173 -13.944 1.00 88.88 278 LEU A CA 1
ATOM 2243 C C . LEU A 1 278 ? 3.474 3.218 -15.110 1.00 88.88 278 LEU A C 1
ATOM 2245 O O . LEU A 1 278 ? 4.393 2.807 -15.814 1.00 88.88 278 LEU A O 1
ATOM 2249 N N . LEU A 1 279 ? 2.200 2.901 -15.353 1.00 89.88 279 LEU A N 1
ATOM 2250 C CA . LEU A 1 279 ? 1.788 2.086 -16.497 1.00 89.88 279 LEU A CA 1
ATOM 2251 C C . LEU A 1 279 ? 2.047 2.800 -17.826 1.00 89.88 279 LEU A C 1
ATOM 2253 O O . LEU A 1 279 ? 2.626 2.197 -18.724 1.00 89.88 279 LEU A O 1
ATOM 2257 N N . CYS A 1 280 ? 1.693 4.083 -17.940 1.00 93.94 280 CYS A N 1
ATOM 2258 C CA . CYS A 1 280 ? 1.997 4.899 -19.119 1.00 93.94 280 CYS A CA 1
ATOM 2259 C C . CYS A 1 280 ? 3.507 4.976 -19.380 1.00 93.94 280 CYS A C 1
ATOM 2261 O O . CYS A 1 280 ? 3.952 4.890 -20.523 1.00 93.94 280 CYS A O 1
ATOM 2263 N N . HIS A 1 281 ? 4.307 5.103 -18.319 1.00 93.75 281 HIS A N 1
ATOM 2264 C CA . HIS A 1 281 ? 5.766 5.077 -18.390 1.00 93.75 281 HIS A CA 1
ATOM 2265 C C . HIS A 1 281 ? 6.289 3.750 -18.952 1.00 93.75 281 HIS A C 1
ATOM 2267 O O . HIS A 1 281 ? 7.120 3.738 -19.863 1.00 93.75 281 HIS A O 1
ATOM 2273 N N . TRP A 1 282 ? 5.784 2.625 -18.443 1.00 93.12 282 TRP A N 1
ATOM 2274 C CA . TRP A 1 282 ? 6.170 1.296 -18.918 1.00 93.12 282 TRP A CA 1
ATOM 2275 C C . TRP A 1 282 ? 5.722 1.028 -20.347 1.00 93.12 282 TRP A C 1
ATOM 2277 O O . TRP A 1 282 ? 6.500 0.467 -21.114 1.00 93.12 282 TRP A O 1
ATOM 2287 N N . ASP A 1 283 ? 4.518 1.457 -20.717 1.00 91.75 283 ASP A N 1
ATOM 2288 C CA . ASP A 1 283 ? 4.010 1.352 -22.082 1.00 91.75 283 ASP A CA 1
ATOM 2289 C C . ASP A 1 283 ? 4.893 2.149 -23.053 1.00 91.75 283 ASP A C 1
ATOM 2291 O O . ASP A 1 283 ? 5.372 1.603 -24.044 1.00 91.75 283 ASP A O 1
ATOM 2295 N N . GLY A 1 284 ? 5.244 3.394 -22.712 1.00 92.31 284 GLY A N 1
ATOM 2296 C CA . GLY A 1 284 ? 6.179 4.197 -23.504 1.00 92.31 284 GLY A CA 1
ATOM 2297 C C . GLY A 1 284 ? 7.555 3.536 -23.664 1.00 92.31 284 GLY A C 1
ATOM 2298 O O . GLY A 1 284 ? 8.094 3.477 -24.772 1.00 92.31 284 GLY A O 1
ATOM 2299 N N . CYS A 1 285 ? 8.110 2.978 -22.581 1.00 91.38 285 CYS A N 1
ATOM 2300 C CA . CYS A 1 285 ? 9.371 2.234 -22.639 1.00 91.38 285 CYS A CA 1
ATOM 2301 C C . CYS A 1 285 ? 9.243 0.983 -23.526 1.00 91.38 285 CYS A C 1
ATOM 2303 O O . CYS A 1 285 ? 10.106 0.734 -24.366 1.00 91.38 285 CYS A O 1
ATOM 2305 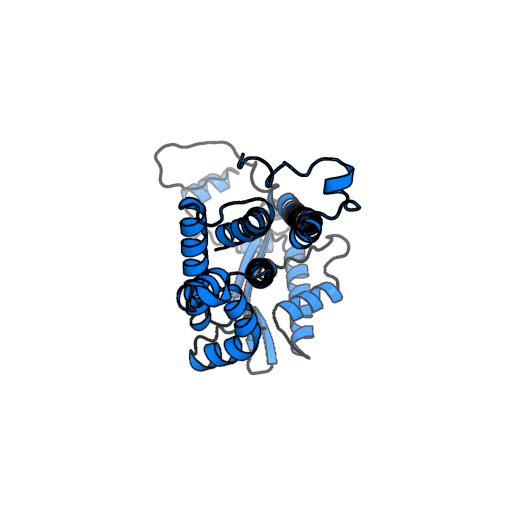N N . LEU A 1 286 ? 8.158 0.216 -23.393 1.00 89.62 286 LEU A N 1
ATOM 2306 C CA . LEU A 1 286 ? 7.916 -1.007 -24.159 1.00 89.62 286 LEU A CA 1
ATOM 2307 C C . LEU A 1 286 ? 7.723 -0.725 -25.657 1.00 89.62 286 LEU A C 1
ATOM 2309 O O . LEU A 1 286 ? 8.305 -1.422 -26.491 1.00 89.62 286 LEU A O 1
ATOM 2313 N N . GLN A 1 287 ? 6.967 0.319 -26.008 1.00 90.69 287 GLN A N 1
ATOM 2314 C CA . GLN A 1 287 ? 6.733 0.742 -27.393 1.00 90.69 287 GLN A CA 1
ATOM 2315 C C . GLN A 1 287 ? 8.021 1.133 -28.127 1.00 90.69 287 GLN A C 1
ATOM 2317 O O . GLN A 1 287 ? 8.095 0.993 -29.352 1.00 90.69 287 GLN A O 1
ATOM 2322 N N . PHE A 1 288 ? 9.036 1.608 -27.402 1.00 90.00 288 PHE A N 1
ATOM 2323 C CA . PHE A 1 288 ? 10.368 1.870 -27.949 1.00 90.00 288 PHE A CA 1
ATOM 2324 C C . PHE A 1 288 ? 11.283 0.636 -27.900 1.00 90.00 288 PHE A C 1
ATOM 2326 O O . PHE A 1 288 ? 12.037 0.382 -28.844 1.00 90.00 288 PHE A O 1
ATOM 2333 N N . LEU A 1 289 ? 11.185 -0.169 -26.837 1.00 86.69 289 LEU A N 1
ATOM 2334 C CA . LEU A 1 289 ? 11.967 -1.391 -26.657 1.00 86.69 289 LEU A CA 1
ATOM 2335 C C . LEU A 1 289 ? 11.723 -2.399 -27.783 1.00 86.69 289 LEU A C 1
ATOM 2337 O O . LEU A 1 289 ? 12.671 -2.994 -28.285 1.00 86.69 289 LEU A O 1
ATOM 2341 N N . VAL A 1 290 ? 10.468 -2.599 -28.194 1.00 87.50 290 VAL A N 1
ATOM 2342 C CA . VAL A 1 290 ? 10.117 -3.597 -29.218 1.00 87.50 290 VAL A CA 1
ATOM 2343 C C . VAL A 1 290 ? 10.821 -3.313 -30.560 1.00 87.50 290 VAL A C 1
ATOM 2345 O O . VAL A 1 290 ? 11.528 -4.204 -31.038 1.00 87.50 290 VAL A O 1
ATOM 2348 N N . PRO A 1 291 ? 10.737 -2.097 -31.143 1.00 86.81 291 PRO A N 1
ATOM 2349 C CA . PRO A 1 291 ? 11.539 -1.727 -32.310 1.00 86.81 291 PRO A CA 1
ATOM 2350 C C . PRO A 1 291 ? 13.047 -1.850 -32.086 1.00 86.81 291 PRO A C 1
ATOM 2352 O O . PRO A 1 291 ? 13.747 -2.319 -32.981 1.00 86.81 291 PRO A O 1
ATOM 2355 N N . MET A 1 292 ? 13.557 -1.477 -30.905 1.00 84.00 292 MET A N 1
ATOM 2356 C CA . MET A 1 292 ? 14.982 -1.616 -30.582 1.00 84.00 292 MET A CA 1
ATOM 2357 C C . MET A 1 292 ? 15.444 -3.078 -30.654 1.00 84.00 292 MET A C 1
ATOM 2359 O O . MET A 1 292 ? 16.484 -3.369 -31.241 1.00 84.00 292 MET A O 1
ATOM 2363 N N . LEU A 1 293 ? 14.679 -4.013 -30.085 1.00 81.81 293 LEU A N 1
ATOM 2364 C CA . LEU A 1 293 ? 15.002 -5.444 -30.123 1.00 81.81 293 LEU A CA 1
ATOM 2365 C C . LEU A 1 293 ? 14.962 -6.020 -31.552 1.00 81.81 293 LEU A C 1
ATOM 2367 O O . LEU A 1 293 ? 15.561 -7.068 -31.810 1.00 81.81 293 LEU A O 1
ATOM 2371 N N . GLN A 1 294 ? 14.284 -5.341 -32.478 1.00 83.62 294 GLN A N 1
ATOM 2372 C CA . GLN A 1 294 ? 14.185 -5.686 -33.899 1.00 83.62 294 GLN A CA 1
ATOM 2373 C C . GLN A 1 294 ? 15.167 -4.908 -34.793 1.00 83.62 294 GLN A C 1
ATOM 2375 O O . GLN A 1 294 ? 15.045 -4.980 -36.012 1.00 83.62 294 GLN A O 1
ATOM 2380 N N . ASP A 1 295 ? 16.128 -4.180 -34.214 1.00 81.75 295 ASP A N 1
ATOM 2381 C CA . ASP A 1 295 ? 17.070 -3.317 -34.945 1.00 81.75 295 ASP A CA 1
ATOM 2382 C C . ASP A 1 295 ? 16.387 -2.228 -35.795 1.00 81.75 295 ASP A C 1
ATOM 2384 O O . ASP A 1 295 ? 16.846 -1.898 -36.885 1.00 81.75 295 ASP A O 1
ATOM 2388 N N . PHE A 1 296 ? 15.294 -1.651 -35.287 1.00 87.06 296 PHE A N 1
ATOM 2389 C CA . PHE A 1 296 ? 14.555 -0.542 -35.903 1.00 87.06 296 PHE A CA 1
ATOM 2390 C C . PHE A 1 296 ? 14.146 -0.803 -37.366 1.00 87.06 296 PHE A C 1
ATOM 2392 O O . PHE A 1 296 ? 14.629 -0.126 -38.282 1.00 87.06 296 PHE A O 1
ATOM 2399 N N . PRO A 1 297 ? 13.210 -1.738 -37.618 1.00 87.44 297 PRO A N 1
ATOM 2400 C CA . PRO A 1 297 ? 12.799 -2.060 -38.979 1.00 87.44 297 PRO A CA 1
ATOM 2401 C C . PRO A 1 297 ? 12.209 -0.820 -39.682 1.00 87.44 297 PRO A C 1
ATOM 2403 O O . PRO A 1 297 ? 11.666 0.076 -39.022 1.00 87.44 297 PRO A O 1
ATOM 2406 N N . PRO A 1 298 ? 12.337 -0.704 -41.017 1.00 86.19 298 PRO A N 1
ATOM 2407 C CA . PRO A 1 298 ? 12.036 0.533 -41.747 1.00 86.19 298 PRO A CA 1
ATOM 2408 C C . PRO A 1 298 ? 10.564 0.962 -41.657 1.00 86.19 298 PRO A C 1
ATOM 2410 O O . PRO A 1 298 ? 10.237 2.130 -41.856 1.00 86.19 298 PRO A O 1
ATOM 2413 N N . ASP A 1 299 ? 9.670 0.033 -41.336 1.00 91.00 299 ASP A N 1
ATOM 2414 C CA . ASP A 1 299 ? 8.234 0.227 -41.183 1.00 91.00 299 ASP A CA 1
ATOM 2415 C C . ASP A 1 299 ? 7.786 0.526 -39.740 1.00 91.00 299 ASP A C 1
ATOM 2417 O O . ASP A 1 299 ? 6.599 0.805 -39.523 1.00 91.00 299 ASP A O 1
ATOM 2421 N N . CYS A 1 300 ? 8.694 0.539 -38.756 1.00 90.62 300 CYS A N 1
ATOM 2422 C CA . CYS A 1 300 ? 8.349 0.922 -37.387 1.00 90.62 300 CYS A CA 1
ATOM 2423 C C . CYS A 1 300 ? 8.145 2.438 -37.241 1.00 90.62 300 CYS A C 1
ATOM 2425 O O . CYS A 1 300 ? 8.642 3.245 -38.031 1.00 90.62 300 CYS A O 1
ATOM 2427 N N . TRP A 1 301 ? 7.417 2.843 -36.198 1.00 91.31 301 TRP A N 1
ATOM 2428 C CA . TRP A 1 301 ? 7.104 4.250 -35.933 1.00 91.31 301 TRP A CA 1
ATOM 2429 C C . TRP A 1 301 ? 8.360 5.113 -35.709 1.00 91.31 301 TRP A C 1
ATOM 2431 O O . TRP A 1 301 ? 8.399 6.259 -36.150 1.00 91.31 301 TRP A O 1
ATOM 2441 N N . VAL A 1 302 ? 9.412 4.553 -35.096 1.00 88.75 302 VAL A N 1
ATOM 2442 C CA . VAL A 1 302 ? 10.684 5.254 -34.841 1.00 88.75 302 VAL A CA 1
ATOM 2443 C C . VAL A 1 302 ? 11.398 5.585 -36.157 1.00 88.75 302 VAL A C 1
ATOM 2445 O O . VAL A 1 302 ? 11.800 6.731 -36.376 1.00 88.75 302 VAL A O 1
ATOM 2448 N N . SER A 1 303 ? 11.504 4.601 -37.057 1.00 87.50 303 SER A N 1
ATOM 2449 C CA . SER A 1 303 ? 12.139 4.742 -38.375 1.00 87.50 303 SER A CA 1
ATOM 2450 C C . SER A 1 303 ? 11.329 5.642 -39.308 1.00 87.50 303 SER A C 1
ATOM 2452 O O . SER A 1 303 ? 11.894 6.539 -39.933 1.00 87.50 303 SER A O 1
ATOM 2454 N N . LYS A 1 304 ? 9.997 5.486 -39.341 1.00 89.94 304 LYS A N 1
ATOM 2455 C CA . LYS A 1 304 ? 9.084 6.334 -40.131 1.00 89.94 304 LYS A CA 1
ATOM 2456 C C . LYS A 1 304 ? 9.190 7.814 -39.770 1.00 89.94 304 LYS A C 1
ATOM 2458 O O . LYS A 1 304 ? 9.202 8.666 -40.655 1.00 89.94 304 LYS A O 1
ATOM 2463 N N . ASN A 1 305 ? 9.319 8.107 -38.480 1.00 90.12 305 ASN A N 1
ATOM 2464 C CA . ASN A 1 305 ? 9.444 9.470 -37.972 1.00 90.12 305 ASN A CA 1
ATOM 2465 C C . ASN A 1 305 ? 10.890 9.992 -37.987 1.00 90.12 305 ASN A C 1
ATOM 2467 O O . ASN A 1 305 ? 11.133 11.103 -37.524 1.00 90.12 305 ASN A O 1
ATOM 2471 N N . LYS A 1 306 ? 11.853 9.220 -38.515 1.00 85.62 306 LYS A N 1
ATOM 2472 C CA . LYS A 1 306 ? 13.283 9.576 -38.572 1.00 85.62 306 LYS A CA 1
ATOM 2473 C C . LYS A 1 306 ? 13.882 9.908 -37.197 1.00 85.62 306 LYS A C 1
ATOM 2475 O O . LYS A 1 306 ? 14.774 10.742 -37.089 1.00 85.62 306 LYS A O 1
ATOM 2480 N N . MET A 1 307 ? 13.394 9.241 -36.151 1.00 81.81 307 MET A N 1
ATOM 2481 C CA . MET A 1 307 ? 13.867 9.412 -34.769 1.00 81.81 307 MET A CA 1
ATOM 2482 C C . MET A 1 307 ? 14.894 8.355 -34.365 1.00 81.81 307 MET A C 1
ATOM 2484 O O . MET A 1 307 ? 15.333 8.313 -33.218 1.00 81.81 307 MET A O 1
ATOM 2488 N N . VAL A 1 308 ? 15.298 7.502 -35.309 1.00 75.69 308 VAL A N 1
ATOM 2489 C CA . VAL A 1 308 ? 16.492 6.680 -35.152 1.00 75.69 308 VAL A CA 1
ATOM 2490 C C . VAL A 1 308 ? 17.677 7.638 -35.190 1.00 75.69 308 VAL A C 1
ATOM 2492 O O . VAL A 1 308 ? 18.109 8.072 -36.257 1.00 75.69 308 VAL A O 1
ATOM 2495 N N . VAL A 1 309 ? 18.185 8.010 -34.016 1.00 59.62 309 VAL A N 1
ATOM 2496 C CA . VAL A 1 309 ? 19.495 8.659 -33.917 1.00 59.62 309 VAL A CA 1
ATOM 2497 C C . VAL A 1 309 ? 20.484 7.731 -34.632 1.00 59.62 309 VAL A C 1
ATOM 2499 O O . VAL A 1 309 ? 20.424 6.523 -34.383 1.00 59.62 309 VAL A O 1
ATOM 2502 N N . PRO A 1 310 ? 21.355 8.225 -35.535 1.00 49.34 310 PRO A N 1
ATOM 2503 C CA . PRO A 1 310 ? 22.330 7.391 -36.227 1.00 49.34 310 PRO A CA 1
ATOM 2504 C C . PRO A 1 310 ? 23.342 6.857 -35.210 1.00 49.34 310 PRO A C 1
ATOM 2506 O O . PRO A 1 310 ? 24.419 7.398 -35.006 1.00 49.34 310 PRO A O 1
ATOM 2509 N N . ILE A 1 311 ? 22.975 5.774 -34.537 1.00 50.84 311 ILE A N 1
ATOM 2510 C CA . ILE A 1 311 ? 23.790 5.070 -33.548 1.00 50.84 311 ILE A CA 1
ATOM 2511 C C . ILE A 1 311 ? 24.745 4.082 -34.260 1.00 50.84 311 ILE A C 1
ATOM 2513 O O . ILE A 1 311 ? 25.532 3.407 -33.601 1.00 50.84 311 ILE A O 1
ATOM 2517 N N . VAL A 1 312 ? 24.733 4.041 -35.605 1.00 41.38 312 VAL A N 1
ATOM 2518 C CA . VAL A 1 312 ? 25.430 3.036 -36.436 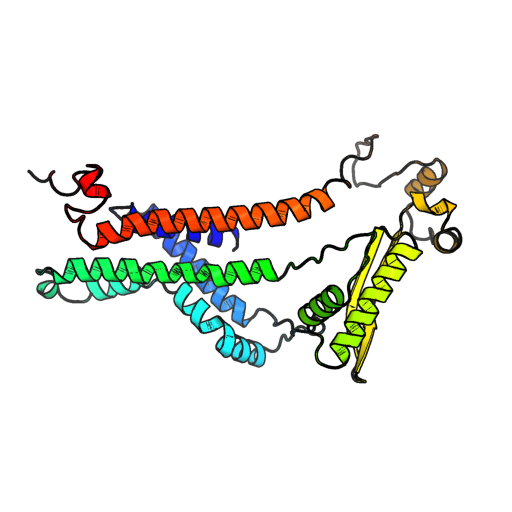1.00 41.38 312 VAL A CA 1
ATOM 2519 C C . VAL A 1 312 ? 26.298 3.628 -37.576 1.00 41.38 312 VAL A C 1
ATOM 2521 O O . VAL A 1 312 ? 26.900 2.865 -38.316 1.00 41.38 312 VAL A O 1
ATOM 2524 N N . LEU A 1 313 ? 26.461 4.953 -37.728 1.00 36.75 313 LEU A N 1
ATOM 2525 C CA . LEU A 1 313 ? 27.255 5.530 -38.845 1.00 36.75 313 LEU A CA 1
ATOM 2526 C C . LEU A 1 313 ? 28.260 6.624 -38.433 1.00 36.75 313 LEU A C 1
ATOM 2528 O O . LEU A 1 313 ? 28.363 7.650 -39.094 1.00 36.75 313 LEU A O 1
ATOM 2532 N N . SER A 1 314 ? 29.012 6.433 -37.347 1.00 32.41 314 SER A N 1
ATOM 2533 C CA . SER A 1 314 ? 30.159 7.309 -37.031 1.00 32.41 314 SER A CA 1
ATOM 2534 C C . SER A 1 314 ? 31.415 6.522 -36.648 1.00 32.41 314 SER A C 1
ATOM 2536 O O . SER A 1 314 ? 32.097 6.867 -35.689 1.00 32.41 314 SER A O 1
ATOM 2538 N N . ASN A 1 315 ? 31.676 5.438 -37.379 1.00 32.97 315 ASN A N 1
ATOM 2539 C CA . ASN A 1 315 ? 33.009 4.854 -37.513 1.00 32.97 315 ASN A CA 1
ATOM 2540 C C . ASN A 1 315 ? 33.354 4.851 -39.013 1.00 32.97 315 ASN A C 1
ATOM 2542 O O . ASN A 1 315 ? 33.396 3.796 -39.642 1.00 32.97 315 ASN A O 1
ATOM 2546 N N . GLU A 1 316 ? 33.517 6.049 -39.573 1.00 31.75 316 GLU A N 1
ATOM 2547 C CA . GLU A 1 316 ? 34.452 6.329 -40.671 1.00 31.75 316 GLU A CA 1
ATOM 2548 C C . GLU A 1 316 ? 35.466 7.351 -40.156 1.00 31.75 316 GLU A C 1
ATOM 2550 O O . GLU A 1 316 ? 35.032 8.284 -39.437 1.00 31.75 316 GLU A O 1
#

Organism: NCBI:txid230148

pLDDT: mean 79.96, std 13.52, range [31.75, 95.62]

Sequence (316 aa):
MLLLMVGNLIIIPVGITFFKDEHTPPWIVFNVVSDTFFLMDLVLNFRTGIVKEDNTEIILDPQQIKIKYLRSWFVVDFISSIPVDYIFLIVETRIDSDFYKTARALRIVRFTKILSLLRLLRLSRLIRYIHQWEEEVIDIFEGVQEDQALGMAANLGFKGPLQRQAADQIKRLYDLFLKVDATQVEVNPLGETPEGQVVCFDAKISFDDNAQFRQKAVFAMDDESESDPTETAAAKWDLKYIGLDGNIACFGARIFHMTYDLASAMVRIVNLIGMMLLLCHWDGCLQFLVPMLQDFPPDCWVSKNKMVVPIVLSNE

InterPro domains:
  IPR005821 Ion transport domain [PF00520] (1-134)
  IPR013650 ATP-grasp fold, succinyl-CoA synthetase-type [PF08442] (136-191)
  IPR027359 Voltage-dependent channel domain superfamily [G3DSA:1.20.120.350] (17-129)
  IPR051413 Potassium/sodium hyperpolarization-activated cyclic nucleotide-gated channel [PTHR45689] (1-139)

Foldseek 3Di:
DLVLLLVCLQVLLCCLQPPPCCPDPVNVVSLVVSLVVLVVVLVVQLQQFDCAQLNPDGHRDSVVSVVVCVVPCNVLSVLLSDQQLVVLVVVVVPDDPPVCPDPVVLLSSLVSSVSSCSNNSCVVVVVVVVLVDDDDDADPVVGDDLVNLLVVLVSSPQDDPLSNQSSVVVSVVRVVCVVQQWPDKDQPPQGADPVGHTDRPDIDTHHDPVCCVVNVVVVVPDDCVVPDPVCVVQVVVVHHDDDDPDDDDDDDDDDPDVVVVVVVVVVVVCVVVSVVVSVVSSVVSVLSSVCVSVVNPCPRPCNVVVVPDCPPPPPD

Secondary structure (DSSP, 8-state):
-HHHHHHHHHHHHHHHHH-S-TT-HHHHHHHHHHHHHHHHHHHHHTTSPEEPTTSS-EE--HHHHHHHHHHTTHHHHHHHH--HHHHHHHHHHHS-GGG-SSTHHHHHHHHHHHHHGGGGGGHHHHHHHHHT-------TTT---HHHHHHHHHHTT--THHHHHHHHHHHHHHHHHHHTTEEEEEES-EEE-TTS-EEE--EEEEE-GGGTTT-HHHHTT---TTS-HHHHHHHTTT------SSS-------SSSTHHHHHHHHHHHHHHHHHHHHHHHHHHHHHHHHHHHTT--TTSHHHHTT----SSS---